Protein 4QVU (pdb70)

Organism: Bacillus cereus (strain ATCC 10987 / NRS 248) (NCBI:txid222523)

Solvent-accessible surface area: 11298 Å² total

Secondary structure (DSSP, 8-state):
-EEEEETTEEEEE-SS--STT--EEEEE--S-SS--TTTS-S---HHHHHHHHHHHHHHTSTT-S--EEEEEESTTTT---SS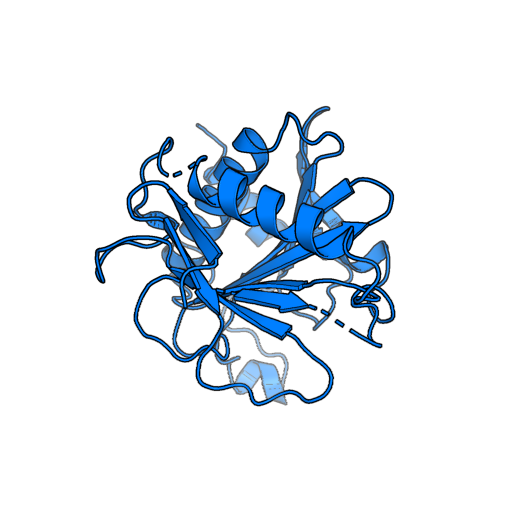---EE-----TTTT--GGGG-EEEEEE-SSEEEEEESS-SSSS--EEEEESSGGGHHHHHHHHHHHHHHHHHTGGG---EEEEEEEEETTEEEEEEEEE-PPPHHHHHH---SS---HHHHHHHHHTTS--

Radius of gyration: 17.21 Å; Cα contacts (8 Å, |Δi|>4): 386; chains: 1; bounding box: 37×43×49 Å

B-factor: mean 83.75, std 17.66, range [46.96, 166.27]

Nearest PDB structures (foldseek):
  4qvu-assembly1_A  TM=1.003E+00  e=8.634E-43  Bacillus cereus ATCC 10987
  1hxp-assembly1_A  TM=6.745E-01  e=6.334E-07  Escherichia coli
  5izj-assembly1_A  TM=4.394E-01  e=4.994E-01  Homo sapiens
  4eqm-assembly6_F  TM=4.358E-01  e=3.276E+00  Staphylococcus aureus subsp. aureus N315
  4g34-assembly1_A  TM=4.199E-01  e=5.242E+00  Homo sapiens

InterPro domains:
  IPR001937 Galactose-1-phosphate uridyl transferase, class I [PTHR11943] (61-158)
  IPR012361 Galactose-1-phosphate uridylyltransferase, short form, putative [PIRSF031505] (1-252)
  IPR036265 HIT-like superfamily [G3DSA:3.30.428.10] (56-131)
  IPR036265 HIT-like superfamily [SSF54197] (13-130)
  IPR046322 DUF4931, N-terminal domain [PF16285] (8-131)
  IPR049285 DUF4931, C-terminal domain [PF20956] (135-251)

Structure (mmCIF, N/CA/C/O backbone):
data_4QVU
#
_entry.id   4QVU
#
_cell.length_a   102.049
_cell.length_b   102.049
_cell.length_c   95.481
_cell.angle_alpha   90.000
_cell.angle_beta   90.000
_cell.angle_gamma   120.000
#
_symmetry.space_group_name_H-M   'P 64 2 2'
#
loop_
_entity.id
_entity.type
_entity.pdbx_description
1 polymer 'Uncharacterized protein'
2 non-polymer 'ZINC ION'
3 non-polymer 'TETRAETHYLENE GLYCOL'
4 non-polymer 'SODIUM ION'
5 water water
#
loop_
_atom_site.group_PDB
_atom_site.id
_atom_site.type_symbol
_atom_site.label_atom_id
_atom_site.label_alt_id
_atom_site.label_comp_id
_atom_site.label_asym_id
_atom_site.label_entity_id
_atom_site.label_seq_id
_atom_site.pdbx_PDB_ins_code
_atom_site.Cartn_x
_atom_site.Cartn_y
_atom_site.Cartn_z
_atom_site.occupancy
_atom_site.B_iso_or_equiv
_atom_site.auth_seq_id
_atom_site.auth_comp_id
_atom_site.auth_asym_id
_atom_site.auth_atom_id
_atom_site.pdbx_PDB_model_num
ATOM 1 N N . ASP A 1 38 ? 19.540 1.512 29.355 1.00 100.66 37 ASP A N 1
ATOM 2 C CA . ASP A 1 38 ? 20.080 1.974 30.632 1.00 101.22 37 ASP A CA 1
ATOM 3 C C . ASP A 1 38 ? 20.956 3.242 30.409 1.00 101.66 37 ASP A C 1
ATOM 4 O O . ASP A 1 38 ? 21.987 3.185 29.727 1.00 100.10 37 ASP A O 1
ATOM 9 N N . ILE A 1 39 ? 20.505 4.384 30.969 1.00 96.21 38 ILE A N 1
ATOM 10 C CA . ILE A 1 39 ? 21.109 5.714 30.848 1.00 93.58 38 ILE A CA 1
ATOM 11 C C . ILE A 1 39 ? 22.423 5.796 31.641 1.00 94.83 38 ILE A C 1
ATOM 12 O O . ILE A 1 39 ? 22.438 5.544 32.848 1.00 95.83 38 ILE A O 1
ATOM 17 N N . LEU A 1 40 ? 23.506 6.222 30.966 1.00 87.75 39 LEU A N 1
ATOM 18 C CA . LEU A 1 40 ? 24.832 6.376 31.569 1.00 85.54 39 LEU A CA 1
ATOM 19 C C . LEU A 1 40 ? 25.110 7.841 31.906 1.00 88.83 39 LEU A C 1
ATOM 20 O O . LEU A 1 40 ? 25.684 8.139 32.963 1.00 88.87 39 LEU A O 1
ATOM 25 N N . ALA A 1 41 ? 24.692 8.748 31.005 1.00 84.03 40 ALA A N 1
ATOM 26 C CA . ALA A 1 41 ? 24.804 10.201 31.131 1.00 84.13 40 ALA A CA 1
ATOM 27 C C . ALA A 1 41 ? 23.960 10.878 30.067 1.00 88.98 40 ALA A C 1
ATOM 28 O O . ALA A 1 41 ? 23.743 10.286 29.013 1.00 88.05 40 ALA A O 1
ATOM 30 N N . THR A 1 42 ? 23.453 12.094 30.344 1.00 86.58 41 THR A N 1
ATOM 31 C CA . THR A 1 42 ? 22.676 12.899 29.386 1.00 86.50 41 THR A CA 1
ATOM 32 C C . THR A 1 42 ? 23.014 14.376 29.535 1.00 91.70 41 THR A C 1
ATOM 33 O O . THR A 1 42 ? 23.387 14.813 30.627 1.00 93.38 41 THR A O 1
ATOM 37 N N . GLU A 1 43 ? 22.831 15.155 28.462 1.00 86.97 42 GLU A N 1
ATOM 38 C CA . GLU A 1 43 ? 22.992 16.605 28.498 1.00 87.84 42 GLU A CA 1
ATOM 39 C C . GLU A 1 43 ? 22.064 17.186 27.443 1.00 92.33 42 GLU A C 1
ATOM 40 O O . GLU A 1 43 ? 22.410 17.223 26.258 1.00 90.32 42 GLU A O 1
ATOM 46 N N . GLY A 1 44 ? 20.855 17.545 27.881 1.00 90.93 43 GLY A N 1
ATOM 47 C CA . GLY A 1 44 ? 19.802 18.039 27.006 1.00 92.17 43 GLY A CA 1
ATOM 48 C C . GLY A 1 44 ? 19.272 16.903 26.153 1.00 96.36 43 GLY A C 1
ATOM 49 O O . GLY A 1 44 ? 18.698 15.950 26.686 1.00 96.79 43 GLY A O 1
ATOM 50 N N . SER A 1 45 ? 19.523 16.964 24.833 1.00 91.66 44 SER A N 1
ATOM 51 C CA . SER A 1 45 ? 19.098 15.937 23.885 1.00 90.57 44 SER A CA 1
ATOM 52 C C . SER A 1 45 ? 20.221 14.888 23.667 1.00 91.74 44 SER A C 1
ATOM 53 O O . SER A 1 45 ? 19.957 13.839 23.060 1.00 90.07 44 SER A O 1
ATOM 56 N N . ILE A 1 46 ? 21.462 15.164 24.175 1.00 86.71 45 ILE A N 1
ATOM 57 C CA . ILE A 1 46 ? 22.604 14.229 24.108 1.00 83.69 45 ILE A CA 1
ATOM 58 C C . ILE A 1 46 ? 22.371 13.136 25.154 1.00 88.43 45 ILE A C 1
ATOM 59 O O . ILE A 1 46 ? 22.275 13.464 26.336 1.00 89.19 45 ILE A O 1
ATOM 64 N N . ILE A 1 47 ? 22.237 11.861 24.735 1.00 84.69 46 ILE A N 1
ATOM 65 C CA . ILE A 1 47 ? 21.961 10.732 25.639 1.00 85.03 46 ILE A CA 1
ATOM 66 C C . ILE A 1 47 ? 22.998 9.622 25.422 1.00 85.75 46 ILE A C 1
ATOM 67 O O . ILE A 1 47 ? 23.192 9.179 24.292 1.00 84.63 46 ILE A O 1
ATOM 72 N N . TRP A 1 48 ? 23.631 9.159 26.509 1.00 81.00 47 TRP A N 1
ATOM 73 C CA . TRP A 1 48 ? 24.610 8.079 26.491 1.00 78.87 47 TRP A CA 1
ATOM 74 C C . TRP A 1 48 ? 23.962 6.825 27.070 1.00 86.56 47 TRP A C 1
ATOM 75 O O . TRP A 1 48 ? 23.628 6.785 28.255 1.00 87.37 47 TRP A O 1
ATOM 86 N N . LEU A 1 49 ? 23.733 5.824 26.206 1.00 85.23 48 LEU A N 1
ATOM 87 C CA . LEU A 1 49 ? 23.065 4.569 26.551 1.00 87.27 48 LEU A CA 1
ATOM 88 C C . LEU A 1 49 ? 23.982 3.363 26.527 1.00 91.49 48 LEU A C 1
ATOM 89 O O . LEU A 1 49 ? 24.853 3.276 25.669 1.00 88.38 48 LEU A O 1
ATOM 94 N N . LYS A 1 50 ? 23.720 2.387 27.408 1.00 91.58 49 LYS A N 1
ATOM 95 C CA . LYS A 1 50 ? 24.407 1.102 27.377 1.00 92.18 49 LYS A CA 1
ATOM 96 C C . LYS A 1 50 ? 23.744 0.303 26.243 1.00 100.99 49 LYS A C 1
ATOM 97 O O . LYS A 1 50 ? 22.515 0.151 26.256 1.00 102.82 49 LYS A O 1
ATOM 99 N N . ASN A 1 51 ? 24.521 -0.099 25.210 1.00 98.65 50 ASN A N 1
ATOM 100 C CA . ASN A 1 51 ? 24.007 -0.802 24.024 1.00 99.73 50 ASN A CA 1
ATOM 101 C C . ASN A 1 51 ? 23.329 -2.106 24.439 1.00 108.87 50 ASN A C 1
ATOM 102 O O . ASN A 1 51 ? 23.959 -2.970 25.056 1.00 109.08 50 ASN A O 1
ATOM 107 N N . LYS A 1 52 ? 22.019 -2.203 24.131 1.00 109.25 51 LYS A N 1
ATOM 108 C CA . LYS A 1 52 ? 21.129 -3.319 24.460 1.00 112.34 51 LYS A CA 1
ATOM 109 C C . LYS A 1 52 ? 21.402 -4.560 23.592 1.00 118.19 51 LYS A C 1
ATOM 110 O O . LYS A 1 52 ? 20.991 -5.660 23.969 1.00 120.08 51 LYS A O 1
ATOM 112 N N . PHE A 1 53 ? 22.096 -4.394 22.449 1.00 113.93 52 PHE A N 1
ATOM 113 C CA . PHE A 1 53 ? 22.423 -5.507 21.556 1.00 114.60 52 PHE A CA 1
ATOM 114 C C . PHE A 1 53 ? 23.963 -5.711 21.486 1.00 116.35 52 PHE A C 1
ATOM 115 O O . PHE A 1 53 ? 24.571 -5.362 20.464 1.00 113.07 52 PHE A O 1
ATOM 117 N N . PRO A 1 54 ? 24.617 -6.263 22.553 1.00 114.38 53 PRO A N 1
ATOM 118 C CA . PRO A 1 54 ? 26.076 -6.465 22.487 1.00 113.02 53 PRO A CA 1
ATOM 119 C C . PRO A 1 54 ? 26.415 -7.658 21.589 1.00 117.54 53 PRO A C 1
ATOM 120 O O . PRO A 1 54 ? 25.751 -8.698 21.668 1.00 119.67 53 PRO A O 1
ATOM 124 N N . THR A 1 55 ? 27.422 -7.489 20.713 1.00 111.48 54 THR A N 1
ATOM 125 C CA . THR A 1 55 ? 27.817 -8.511 19.742 1.00 111.82 54 THR A CA 1
ATOM 126 C C . THR A 1 55 ? 29.336 -8.820 19.857 1.00 114.52 54 THR A C 1
ATOM 127 O O . THR A 1 55 ? 29.817 -9.770 19.228 1.00 114.94 54 THR A O 1
ATOM 131 N N . LEU A 1 56 ? 30.076 -8.051 20.680 1.00 108.81 55 LEU A N 1
ATOM 132 C CA . LEU A 1 56 ? 31.512 -8.264 20.869 1.00 106.88 55 LEU A CA 1
ATOM 133 C C . LEU A 1 56 ? 31.805 -8.704 22.315 1.00 111.21 55 LEU A C 1
ATOM 134 O O . LEU A 1 56 ? 31.473 -7.990 23.266 1.00 111.32 55 LEU A O 1
ATOM 139 N N . LYS A 1 57 ? 32.390 -9.908 22.470 1.00 107.60 56 LYS A N 1
ATOM 140 C CA . LYS A 1 57 ? 32.758 -10.493 23.763 1.00 108.18 56 LYS A CA 1
ATOM 141 C C . LYS A 1 57 ? 33.973 -9.778 24.341 1.00 107.18 56 LYS A C 1
ATOM 142 O O . LYS A 1 57 ? 34.867 -9.380 23.586 1.00 104.56 56 LYS A O 1
ATOM 144 N N . ASP A 1 58 ? 33.998 -9.619 25.684 1.00 102.00 57 ASP A N 1
ATOM 145 C CA . ASP A 1 58 ? 35.048 -8.945 26.466 1.00 99.81 57 ASP A CA 1
ATOM 146 C C . ASP A 1 58 ? 35.121 -7.431 26.094 1.00 97.60 57 ASP A C 1
ATOM 147 O O . ASP A 1 58 ? 36.206 -6.841 26.094 1.00 96.11 57 ASP A O 1
ATOM 149 N N . THR A 1 59 ? 33.947 -6.815 25.792 1.00 90.51 58 THR A N 1
ATOM 150 C CA . THR A 1 59 ? 33.789 -5.389 25.463 1.00 86.91 58 THR A CA 1
ATOM 151 C C . THR A 1 59 ? 32.509 -4.801 26.087 1.00 87.61 58 THR A C 1
ATOM 152 O O . THR A 1 59 ? 31.480 -5.476 26.144 1.00 88.15 58 THR A O 1
ATOM 156 N N . PHE A 1 60 ? 32.568 -3.531 26.496 1.00 81.18 59 PHE A N 1
ATOM 157 C CA . PHE A 1 60 ? 31.446 -2.779 27.059 1.00 80.81 59 PHE A CA 1
ATOM 158 C C . PHE A 1 60 ? 30.977 -1.822 25.980 1.00 82.18 59 PHE A C 1
ATOM 159 O O . PHE A 1 60 ? 31.651 -0.835 25.697 1.00 80.35 59 PHE A O 1
ATOM 167 N N . GLN A 1 61 ? 29.884 -2.175 25.297 1.00 78.85 60 GLN A N 1
ATOM 168 C CA . GLN A 1 61 ? 29.383 -1.402 24.159 1.00 77.05 60 GLN A CA 1
ATOM 169 C C . GLN A 1 61 ? 28.337 -0.395 24.595 1.00 81.25 60 GLN A C 1
ATOM 170 O O . GLN A 1 61 ? 27.431 -0.726 25.370 1.00 82.44 60 GLN A O 1
ATOM 176 N N . THR A 1 62 ? 28.490 0.854 24.122 1.00 76.04 61 THR A N 1
ATOM 177 C CA . THR A 1 62 ? 27.568 1.941 24.452 1.00 76.31 61 THR A CA 1
ATOM 178 C C . THR A 1 62 ? 27.215 2.735 23.191 1.00 80.02 61 THR A C 1
ATOM 179 O O . THR A 1 62 ? 27.971 2.720 22.219 1.00 78.87 61 THR A O 1
ATOM 183 N N . VAL A 1 63 ? 26.068 3.423 23.218 1.00 77.83 62 VAL A N 1
ATOM 184 C CA . VAL A 1 63 ? 25.561 4.242 22.114 1.00 77.59 62 VAL A CA 1
ATOM 185 C C . VAL A 1 63 ? 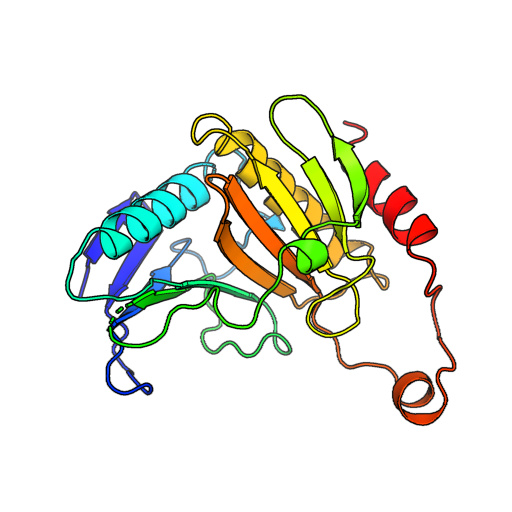25.354 5.684 22.627 1.00 83.17 62 VAL A C 1
ATOM 186 O O . VAL A 1 63 ? 24.831 5.880 23.729 1.00 83.70 62 VAL A O 1
ATOM 190 N N . LEU A 1 64 ? 25.747 6.680 21.815 1.00 79.51 63 LEU A N 1
ATOM 191 C CA . LEU A 1 64 ? 25.606 8.086 22.170 1.00 80.29 63 LEU A CA 1
ATOM 192 C C . LEU A 1 64 ? 24.663 8.791 21.178 1.00 83.86 63 LEU A C 1
ATOM 193 O O . LEU A 1 64 ? 25.068 9.116 20.063 1.00 82.47 63 LEU A O 1
ATOM 198 N N . ILE A 1 65 ? 23.408 9.029 21.594 1.00 81.54 64 ILE A N 1
ATOM 199 C CA . ILE A 1 65 ? 22.391 9.721 20.789 1.00 82.40 64 ILE A CA 1
ATOM 200 C C . ILE A 1 65 ? 22.712 11.221 20.855 1.00 86.03 64 ILE A C 1
ATOM 201 O O . ILE A 1 65 ? 22.831 11.774 21.942 1.00 86.32 64 ILE A O 1
ATOM 206 N N . GLU A 1 66 ? 22.891 11.849 19.686 1.00 82.15 65 GLU A N 1
ATOM 207 C CA . GLU A 1 66 ? 23.320 13.239 19.508 1.00 82.18 65 GLU A CA 1
ATOM 208 C C . GLU A 1 66 ? 22.190 14.275 19.577 1.00 88.88 65 GLU A C 1
ATOM 209 O O . GLU A 1 66 ? 22.483 15.452 19.787 1.00 87.23 65 GLU A O 1
ATOM 215 N N . THR A 1 67 ? 20.931 13.875 19.306 1.00 89.85 66 THR A N 1
ATOM 216 C CA . THR A 1 67 ? 19.777 14.795 19.291 1.00 93.77 66 THR A CA 1
ATOM 217 C C . THR A 1 67 ? 18.470 14.002 19.473 1.00 102.55 66 THR A C 1
ATOM 218 O O . THR A 1 67 ? 18.458 12.793 19.264 1.00 101.95 66 THR A O 1
ATOM 222 N N . ASP A 1 68 ? 17.376 14.692 19.863 1.00 103.60 67 ASP A N 1
ATOM 223 C CA . ASP A 1 68 ? 16.047 14.098 20.061 1.00 106.39 67 ASP A CA 1
ATOM 224 C C . ASP A 1 68 ? 15.219 14.168 18.751 1.00 114.27 67 ASP A C 1
ATOM 225 O O . ASP A 1 68 ? 14.020 13.878 18.749 1.00 116.47 67 ASP A O 1
ATOM 227 N N . ASN A 1 69 ? 15.883 14.525 17.641 1.00 111.26 68 ASN A N 1
ATOM 228 C CA . ASN A 1 69 ? 15.309 14.699 16.308 1.00 113.27 68 ASN A CA 1
ATOM 229 C C . ASN A 1 69 ? 15.987 13.748 15.301 1.00 116.42 68 ASN A C 1
ATOM 230 O O . ASN A 1 69 ? 17.199 13.539 15.379 1.00 113.24 68 ASN A O 1
ATOM 235 N N . CYS A 1 70 ? 15.203 13.164 14.371 1.00 115.59 69 CYS A N 1
ATOM 236 C CA . CYS A 1 70 ? 15.700 12.208 13.368 1.00 114.49 69 CYS A CA 1
ATOM 237 C C . CYS A 1 70 ? 16.087 12.921 12.044 1.00 117.34 69 CYS A C 1
ATOM 238 O O . CYS A 1 70 ? 16.507 12.248 11.097 1.00 115.83 69 CYS A O 1
ATOM 241 N N . GLU A 1 71 ? 15.987 14.268 11.996 1.00 114.23 70 GLU A N 1
ATOM 242 C CA . GLU A 1 71 ? 16.318 15.067 10.811 1.00 113.86 70 GLU A CA 1
ATOM 243 C C . GLU A 1 71 ? 17.754 15.648 10.899 1.00 113.59 70 GLU A C 1
ATOM 244 O O . GLU A 1 71 ? 18.472 15.634 9.896 1.00 112.33 70 GLU A O 1
ATOM 250 N N . ASP A 1 72 ? 18.161 16.152 12.088 1.00 107.58 71 ASP A N 1
ATOM 251 C CA . ASP A 1 72 ? 19.466 16.781 12.330 1.00 104.00 71 ASP A CA 1
ATOM 252 C C . ASP A 1 72 ? 20.633 15.787 12.396 1.00 100.91 71 ASP A C 1
ATOM 253 O O . ASP A 1 72 ? 20.461 14.624 12.777 1.00 99.49 71 ASP A O 1
ATOM 258 N N . H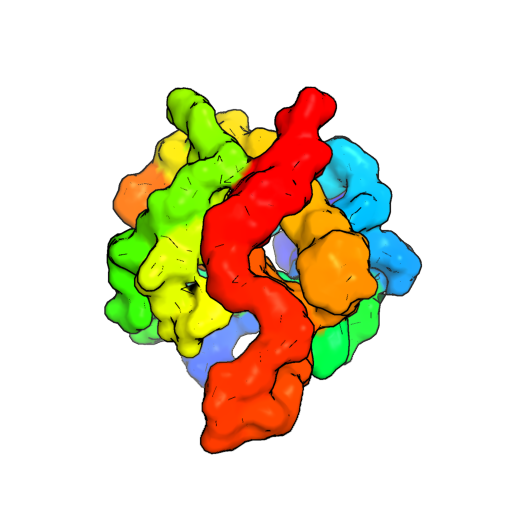IS A 1 73 ? 21.831 16.293 12.021 1.00 93.02 72 HIS A N 1
ATOM 259 C CA . HIS A 1 73 ? 23.136 15.625 12.019 1.00 88.68 72 HIS A CA 1
ATOM 260 C C . HIS A 1 73 ? 24.259 16.713 12.114 1.00 89.37 72 HIS A C 1
ATOM 261 O O . HIS A 1 73 ? 23.923 17.900 12.217 1.00 91.10 72 HIS A O 1
ATOM 268 N N . ILE A 1 74 ? 25.568 16.312 12.130 1.00 80.51 73 ILE A N 1
ATOM 269 C CA . ILE A 1 74 ? 26.738 17.200 12.307 1.00 78.48 73 ILE A CA 1
ATOM 270 C C . ILE A 1 74 ? 26.677 18.438 11.367 1.00 84.88 73 ILE A C 1
ATOM 271 O O . ILE A 1 74 ? 26.868 19.552 11.859 1.00 86.21 73 ILE A O 1
ATOM 276 N N . ALA A 1 75 ? 26.398 18.258 10.060 1.00 81.93 74 ALA A N 1
ATOM 277 C CA . ALA A 1 75 ? 26.338 19.352 9.078 1.00 83.37 74 ALA A CA 1
ATOM 278 C C . ALA A 1 75 ? 25.243 20.413 9.394 1.00 90.77 74 ALA A C 1
ATOM 279 O O . ALA A 1 75 ? 25.425 21.582 9.043 1.00 91.95 74 ALA A O 1
ATOM 281 N N . THR A 1 76 ? 24.138 20.012 10.065 1.00 88.44 75 THR A N 1
ATOM 282 C CA . THR A 1 76 ? 22.988 20.867 10.396 1.00 90.76 75 THR A CA 1
ATOM 283 C C . THR A 1 76 ? 23.145 21.568 11.775 1.00 94.86 75 THR A C 1
ATOM 284 O O . THR A 1 76 ? 22.768 22.741 11.866 1.00 97.83 75 THR A O 1
ATOM 288 N N . TYR A 1 77 ? 23.673 20.872 12.824 1.00 87.98 76 TYR A N 1
ATOM 289 C CA . TYR A 1 77 ? 23.802 21.370 14.215 1.00 87.67 76 TYR A CA 1
ATOM 290 C C . TYR A 1 77 ? 24.342 22.802 14.349 1.00 93.68 76 TYR A C 1
ATOM 291 O O . TYR A 1 77 ? 25.232 23.205 13.594 1.00 92.99 76 TYR A O 1
ATOM 300 N N . THR A 1 78 ? 23.840 23.541 15.368 1.00 92.20 77 THR A N 1
ATOM 301 C CA . THR A 1 78 ? 24.321 24.892 15.688 1.00 94.22 77 THR A CA 1
ATOM 302 C C . THR A 1 78 ? 25.745 24.789 16.258 1.00 98.27 77 THR A C 1
ATOM 303 O O . THR A 1 78 ? 26.159 23.699 16.673 1.00 96.12 77 THR A O 1
ATOM 307 N N . GLU A 1 79 ? 26.496 25.907 16.264 1.00 96.76 78 GLU A N 1
ATOM 308 C CA . GLU A 1 79 ? 27.868 25.945 16.785 1.00 95.70 78 GLU A CA 1
ATOM 309 C C . GLU A 1 79 ? 27.913 25.488 18.258 1.00 98.91 78 GLU A C 1
ATOM 310 O O . GLU A 1 79 ? 28.843 24.781 18.640 1.00 96.74 78 GLU A O 1
ATOM 312 N N . GLU A 1 80 ? 26.885 25.848 19.056 1.00 97.01 79 GLU A N 1
ATOM 313 C CA . GLU A 1 80 ? 26.770 25.485 20.471 1.00 96.13 79 GLU A CA 1
ATOM 314 C C . GLU A 1 80 ? 26.510 23.982 20.644 1.00 95.78 79 GLU A C 1
ATOM 315 O O . GLU A 1 80 ? 27.192 23.351 21.453 1.00 93.44 79 GLU A O 1
ATOM 317 N N . HIS A 1 81 ? 25.545 23.411 19.883 1.00 91.59 80 HIS A N 1
ATOM 318 C CA . HIS A 1 81 ? 25.193 21.987 19.964 1.00 89.48 80 HIS A CA 1
ATOM 319 C C . HIS A 1 81 ? 26.362 21.115 19.491 1.00 90.09 80 HIS A C 1
ATOM 320 O O . HIS A 1 81 ? 26.658 20.106 20.136 1.00 89.41 80 HIS A O 1
ATOM 335 N N . ARG A 1 83 ? 29.541 22.018 19.653 1.00 83.72 82 ARG A N 1
ATOM 336 C CA . ARG A 1 83 ? 30.526 22.205 20.728 1.00 84.31 82 ARG A CA 1
ATOM 337 C C . ARG A 1 83 ? 30.195 21.315 21.935 1.00 88.89 82 ARG A C 1
ATOM 338 O O . ARG A 1 83 ? 31.092 20.650 22.462 1.00 87.91 82 ARG A O 1
ATOM 340 N N . SER A 1 84 ? 28.908 21.309 22.368 1.00 86.19 83 SER A N 1
ATOM 341 C CA . SER A 1 84 ? 28.415 20.511 23.498 1.00 85.46 83 SER A CA 1
ATOM 342 C C . SER A 1 84 ? 28.495 19.008 23.197 1.00 86.64 83 SER A C 1
ATOM 343 O O . SER A 1 84 ? 28.858 18.242 24.085 1.00 86.11 83 SER A O 1
ATOM 346 N N . LEU A 1 85 ? 28.185 18.593 21.947 1.00 81.36 84 LEU A N 1
ATOM 347 C CA . LEU A 1 85 ? 28.226 17.186 21.558 1.00 79.41 84 LEU A CA 1
ATOM 348 C C . LEU A 1 85 ? 29.670 16.646 21.597 1.00 82.27 84 LEU A C 1
ATOM 349 O O . LEU A 1 85 ? 29.880 15.565 22.151 1.00 81.64 84 LEU A O 1
ATOM 354 N N . ILE A 1 86 ? 30.651 17.394 21.045 1.00 77.63 85 ILE A N 1
ATOM 355 C CA . ILE A 1 86 ? 32.044 16.953 21.027 1.00 75.98 85 ILE A CA 1
ATOM 356 C C . ILE A 1 86 ? 32.598 16.996 22.468 1.00 80.03 85 ILE A C 1
ATOM 357 O O . ILE A 1 86 ? 33.269 16.047 22.863 1.00 79.07 85 ILE A O 1
ATOM 362 N N . ARG A 1 87 ? 32.246 18.016 23.272 1.00 77.76 86 ARG A N 1
ATOM 363 C CA . ARG A 1 87 ? 32.695 18.092 24.665 1.00 77.76 86 ARG A CA 1
ATOM 364 C C . ARG A 1 87 ? 32.164 16.903 25.486 1.00 80.15 86 ARG A C 1
ATOM 365 O O . ARG A 1 87 ? 32.952 16.272 26.184 1.00 79.68 86 ARG A O 1
ATOM 373 N N . PHE A 1 88 ? 30.875 16.559 25.357 1.00 76.86 87 PHE A N 1
ATOM 374 C CA . PHE A 1 88 ? 30.261 15.424 26.054 1.00 77.39 87 PHE A CA 1
ATOM 375 C C . PHE A 1 88 ? 30.940 14.095 25.650 1.00 80.98 87 PHE A C 1
ATOM 376 O O . PHE A 1 88 ? 31.362 13.341 26.527 1.00 81.13 87 PHE A O 1
ATOM 384 N N . SER A 1 89 ? 31.067 13.841 24.326 1.00 76.86 88 SER A N 1
ATOM 385 C CA . SER A 1 89 ? 31.646 12.630 23.729 1.00 75.82 88 SER A CA 1
ATOM 386 C C . SER A 1 89 ? 33.084 12.383 24.179 1.00 79.23 88 SER A C 1
ATOM 387 O O . SER A 1 89 ? 33.358 11.295 24.676 1.00 79.54 88 SER A O 1
ATOM 390 N N . ILE A 1 90 ? 33.991 13.375 23.992 1.00 74.51 89 ILE A N 1
ATOM 391 C CA . ILE A 1 90 ? 35.406 13.312 24.369 1.00 73.76 89 ILE A CA 1
ATOM 392 C C . ILE A 1 90 ? 35.541 13.075 25.887 1.00 79.98 89 ILE A C 1
ATOM 393 O O . ILE A 1 90 ? 36.326 12.212 26.279 1.00 80.64 89 ILE A O 1
ATOM 398 N N . LYS A 1 91 ? 34.784 13.835 26.730 1.00 77.42 90 LYS A N 1
ATOM 399 C CA . LYS A 1 91 ? 34.812 13.735 28.201 1.00 78.04 90 LYS A CA 1
ATOM 400 C C . LYS A 1 91 ? 34.495 12.308 28.669 1.00 79.73 90 LYS A C 1
ATOM 401 O O . LYS A 1 91 ? 35.247 11.761 29.469 1.00 79.97 90 LYS A O 1
ATOM 407 N N . HIS A 1 92 ? 33.412 11.705 28.157 1.00 74.69 91 HIS A N 1
ATOM 408 C CA . HIS A 1 92 ? 33.003 10.370 28.582 1.00 74.69 91 HIS A CA 1
ATOM 409 C C . HIS A 1 92 ? 33.920 9.291 28.009 1.00 78.06 91 HIS A C 1
ATOM 410 O O . HIS A 1 92 ? 34.123 8.279 28.677 1.00 78.88 91 HIS A O 1
ATOM 417 N N . TRP A 1 93 ? 34.517 9.524 26.827 1.00 73.04 92 TRP A N 1
ATOM 418 C CA . TRP A 1 93 ? 35.472 8.614 26.202 1.00 71.85 92 TRP A CA 1
ATOM 419 C C . TRP A 1 93 ? 36.759 8.537 27.035 1.00 75.98 92 TRP A C 1
ATOM 420 O O . TRP A 1 93 ? 37.225 7.439 27.354 1.00 76.33 92 TRP A O 1
ATOM 431 N N . LEU A 1 94 ? 37.313 9.698 27.392 1.00 71.89 93 LEU A N 1
ATOM 432 C CA . LEU A 1 94 ? 38.575 9.779 28.101 1.00 72.71 93 LEU A CA 1
ATOM 433 C C . LEU A 1 94 ? 38.427 9.330 29.553 1.00 79.75 93 LEU A C 1
ATOM 434 O O . LEU A 1 94 ? 39.341 8.674 30.050 1.00 80.27 93 LEU A O 1
ATOM 439 N N . ASN A 1 95 ? 37.282 9.613 30.208 1.00 78.27 94 ASN A N 1
ATOM 440 C CA . ASN A 1 95 ? 37.055 9.201 31.596 1.00 80.47 94 ASN A CA 1
ATOM 441 C C . ASN A 1 95 ? 36.836 7.697 31.717 1.00 85.06 94 ASN A C 1
ATOM 442 O O . ASN A 1 95 ? 37.245 7.130 32.730 1.00 85.80 94 ASN A O 1
ATOM 447 N N . LEU A 1 96 ? 36.203 7.049 30.705 1.00 81.72 95 LEU A N 1
ATOM 448 C CA . LEU A 1 96 ? 35.954 5.599 30.731 1.00 82.38 95 LEU A CA 1
ATOM 449 C C . LEU A 1 96 ? 37.278 4.820 30.583 1.00 90.03 95 LEU A C 1
ATOM 450 O O . LEU A 1 96 ? 37.401 3.733 31.147 1.00 91.64 95 LEU A O 1
ATOM 455 N N . GLN A 1 97 ? 38.273 5.391 29.861 1.00 87.09 96 GLN A N 1
ATOM 456 C CA . GLN A 1 97 ? 39.588 4.779 29.647 1.00 87.60 96 GLN A CA 1
ATOM 457 C C . GLN A 1 97 ? 40.388 4.728 30.966 1.00 96.53 96 GLN A C 1
ATOM 458 O O . GLN A 1 97 ? 41.223 3.836 31.138 1.00 98.10 96 GLN A O 1
ATOM 464 N N . LYS A 1 98 ? 40.078 5.648 31.912 1.00 94.53 97 LYS A N 1
ATOM 465 C CA . LYS A 1 98 ? 40.697 5.752 33.238 1.00 96.94 97 LYS A CA 1
ATOM 466 C C . LYS A 1 98 ? 40.271 4.568 34.126 1.00 103.61 97 LYS A C 1
ATOM 467 O O . LYS A 1 98 ? 40.954 4.256 35.106 1.00 105.94 97 LYS A O 1
ATOM 473 N N . ASN A 1 99 ? 39.147 3.911 33.772 1.00 98.87 98 ASN A N 1
ATOM 474 C CA . ASN A 1 99 ? 38.646 2.713 34.435 1.00 99.72 98 ASN A CA 1
ATOM 475 C C . ASN A 1 99 ? 39.616 1.571 34.097 1.00 104.32 98 ASN A C 1
ATOM 476 O O . ASN A 1 99 ? 39.785 1.229 32.923 1.00 102.67 98 ASN A O 1
ATOM 481 N N . GLU A 1 100 ? 40.278 1.022 35.131 1.00 103.11 99 GLU A N 1
ATOM 482 C CA . GLU A 1 100 ? 41.283 -0.044 35.057 1.00 103.74 99 GLU A CA 1
ATOM 483 C C . GLU A 1 100 ? 40.754 -1.351 34.410 1.00 106.75 99 GLU A C 1
ATOM 484 O O . GLU A 1 100 ? 41.574 -2.197 34.041 1.00 107.32 99 GLU A O 1
ATOM 486 N N . GLU A 1 101 ? 39.415 -1.508 34.239 1.00 101.55 100 GLU A N 1
ATOM 487 C CA . GLU A 1 101 ? 38.829 -2.712 33.629 1.00 100.64 100 GLU A CA 1
ATOM 488 C C . GLU A 1 101 ? 39.049 -2.754 32.095 1.00 100.37 100 GLU A C 1
ATOM 489 O O . GLU A 1 101 ? 38.770 -3.793 31.485 1.00 100.14 100 GLU A O 1
ATOM 491 N N . PHE A 1 102 ? 39.556 -1.649 31.479 1.00 92.99 101 PHE A N 1
ATOM 492 C CA . PHE A 1 102 ? 39.792 -1.589 30.033 1.00 89.36 101 PHE A CA 1
ATOM 493 C C . PHE A 1 102 ? 41.233 -1.246 29.674 1.00 91.95 101 PHE A C 1
ATOM 494 O O . PHE A 1 102 ? 41.841 -0.356 30.282 1.00 91.73 101 PHE A O 1
ATOM 502 N N . THR A 1 103 ? 41.747 -1.935 28.630 1.00 86.83 102 THR A N 1
ATOM 503 C CA . THR A 1 103 ? 43.061 -1.715 28.028 1.00 85.47 102 THR A CA 1
ATOM 504 C C . THR A 1 103 ? 42.987 -0.409 27.229 1.00 85.82 102 THR A C 1
ATOM 505 O O . THR A 1 103 ? 43.903 0.412 27.295 1.00 85.77 102 THR A O 1
ATOM 509 N N . SER A 1 104 ? 41.873 -0.216 26.494 1.00 79.19 103 SER A N 1
ATOM 510 C CA . SER A 1 104 ? 41.595 0.982 25.700 1.00 76.09 103 SER A CA 1
ATOM 511 C C . SER A 1 104 ? 40.086 1.142 25.475 1.00 76.76 103 SER A C 1
ATOM 512 O O . SER A 1 104 ? 39.323 0.186 25.635 1.00 77.11 103 SER A O 1
ATOM 515 N N . VAL A 1 105 ? 39.670 2.362 25.114 1.00 70.07 104 VAL A N 1
ATOM 516 C CA . VAL A 1 105 ? 38.282 2.727 24.842 1.00 68.19 104 VAL A CA 1
ATOM 517 C C . VAL A 1 105 ? 38.241 3.472 23.495 1.00 69.99 104 VAL A C 1
ATOM 518 O O . VAL A 1 105 ? 38.988 4.428 23.286 1.00 68.41 104 VAL A O 1
ATOM 522 N N . ILE A 1 106 ? 37.371 3.012 22.588 1.00 66.02 105 ILE A N 1
ATOM 523 C CA . ILE A 1 106 ? 37.172 3.586 21.262 1.00 63.57 105 ILE A CA 1
ATOM 524 C C . ILE A 1 106 ? 35.968 4.520 21.266 1.00 65.98 105 ILE A C 1
ATOM 525 O O . ILE A 1 106 ? 34.926 4.183 21.829 1.00 66.69 105 ILE A O 1
ATOM 530 N N . LEU A 1 107 ? 36.124 5.673 20.601 1.00 60.43 106 LEU A N 1
ATOM 531 C CA . LEU A 1 107 ? 35.113 6.687 20.313 1.00 59.53 106 LEU A CA 1
ATOM 532 C C . LEU A 1 107 ? 35.089 6.878 18.792 1.00 63.98 106 LEU A C 1
ATOM 533 O O . LEU A 1 107 ? 36.118 7.230 18.188 1.00 62.59 106 LEU A O 1
ATOM 538 N N . TYR A 1 108 ? 33.934 6.590 18.168 1.00 60.92 107 TYR A N 1
ATOM 539 C CA . TYR A 1 108 ? 33.797 6.696 16.720 1.00 60.19 107 TYR A CA 1
ATOM 540 C C . TYR A 1 108 ? 32.326 6.897 16.324 1.00 66.12 107 TYR A C 1
ATOM 541 O O . TYR A 1 108 ? 31.416 6.691 17.134 1.00 66.63 107 TYR A O 1
ATOM 550 N N . LYS A 1 109 ? 32.115 7.313 15.066 1.00 63.11 108 LYS A N 1
ATOM 551 C CA . LYS A 1 109 ? 30.807 7.566 14.468 1.00 63.44 108 LYS A CA 1
ATOM 552 C C . LYS A 1 109 ? 30.711 6.915 13.093 1.00 70.09 108 LYS A C 1
ATOM 553 O O . LYS A 1 109 ? 31.710 6.819 12.377 1.00 68.95 108 LYS A O 1
ATOM 559 N N . ASN A 1 110 ? 29.496 6.491 12.731 1.00 69.56 109 ASN A N 1
ATOM 560 C CA . ASN A 1 110 ? 29.124 5.963 11.418 1.00 69.75 109 ASN A CA 1
ATOM 561 C C . ASN A 1 110 ? 27.970 6.802 10.896 1.00 76.22 109 ASN A C 1
ATOM 562 O O . ASN A 1 110 ? 27.027 7.051 11.650 1.00 77.22 109 ASN A O 1
ATOM 567 N N . HIS A 1 111 ? 28.055 7.286 9.648 1.00 73.34 110 HIS A N 1
ATOM 568 C CA . HIS A 1 111 ? 26.987 8.068 9.027 1.00 74.93 110 HIS A CA 1
ATOM 569 C C . HIS A 1 111 ? 26.804 7.636 7.590 1.00 80.90 110 HIS A C 1
ATOM 570 O O . HIS A 1 111 ? 27.777 7.574 6.841 1.00 79.67 110 HIS A O 1
ATOM 577 N N . GLY A 1 112 ? 25.563 7.358 7.218 1.00 80.84 111 GLY A N 1
ATOM 578 C CA . GLY A 1 112 ? 25.209 6.960 5.863 1.00 82.43 111 GLY A CA 1
ATOM 579 C C . GLY A 1 112 ? 25.145 5.459 5.647 1.00 88.98 111 GLY A C 1
ATOM 580 O O . GLY A 1 112 ? 25.605 4.685 6.498 1.00 88.55 111 GLY A O 1
ATOM 581 N N . PRO A 1 113 ? 24.602 5.013 4.487 1.00 86.84 112 PRO A N 1
ATOM 582 C CA . PRO A 1 113 ? 24.432 3.568 4.272 1.00 87.45 112 PRO A CA 1
ATOM 583 C C . PRO A 1 113 ? 25.725 2.821 3.916 1.00 91.45 112 PRO A C 1
ATOM 584 O O . PRO A 1 113 ? 25.669 1.589 3.790 1.00 92.38 112 PRO A O 1
ATOM 588 N N . PHE A 1 114 ? 26.870 3.526 3.747 1.00 86.09 113 PHE A N 1
ATOM 589 C CA . PHE A 1 114 ? 28.120 2.852 3.362 1.00 84.19 113 PHE A CA 1
ATOM 590 C C . PHE A 1 114 ? 29.223 3.020 4.421 1.00 86.22 113 PHE A C 1
ATOM 591 O O . PHE A 1 114 ? 30.398 2.794 4.112 1.00 84.02 113 PHE A O 1
ATOM 599 N N . SER A 1 115 ? 28.834 3.324 5.680 1.00 83.20 114 SER A N 1
ATOM 600 C CA . SER A 1 115 ? 29.753 3.507 6.811 1.00 81.91 114 SER A CA 1
ATOM 601 C C . SER A 1 115 ? 29.894 2.231 7.653 1.00 88.93 114 SER A C 1
ATOM 602 O O . SER A 1 115 ? 30.942 2.022 8.265 1.00 87.53 114 SER A O 1
ATOM 605 N N . GLY A 1 116 ? 28.847 1.408 7.674 1.00 89.38 115 GLY A N 1
ATOM 606 C CA . GLY A 1 116 ? 28.792 0.178 8.455 1.00 91.24 115 GLY A CA 1
ATOM 607 C C . GLY A 1 116 ? 27.979 0.300 9.735 1.00 100.34 115 GLY A C 1
ATOM 608 O O . GLY A 1 116 ? 28.099 -0.543 10.627 1.00 99.96 115 GLY A O 1
ATOM 609 N N . GLY A 1 117 ? 27.141 1.338 9.812 1.00 101.27 116 GLY A N 1
ATOM 610 C CA . GLY A 1 117 ? 26.282 1.622 10.959 1.00 103.87 116 GLY A CA 1
ATOM 611 C C . GLY A 1 117 ? 25.039 0.762 11.044 1.00 114.32 116 GLY A C 1
ATOM 612 O O . GLY A 1 117 ? 24.963 -0.288 10.398 1.00 114.79 116 GLY A O 1
ATOM 613 N N . SER A 1 118 ? 24.051 1.197 11.855 1.00 115.58 117 SER A N 1
ATOM 614 C CA . SER A 1 118 ? 22.805 0.447 12.040 1.00 119.33 117 SER A CA 1
ATOM 615 C C . SER A 1 118 ? 21.578 1.373 12.168 1.00 126.36 117 SER A C 1
ATOM 616 O O . SER A 1 118 ? 20.705 1.326 11.294 1.00 128.10 117 SER A O 1
ATOM 619 N N . LEU A 1 119 ? 21.502 2.185 13.251 1.00 122.69 118 LEU A N 1
ATOM 620 C CA . LEU A 1 119 ? 20.365 3.070 13.527 1.00 124.29 118 LEU A CA 1
ATOM 621 C C . LEU A 1 119 ? 20.339 4.284 12.587 1.00 127.47 118 LEU A C 1
ATOM 622 O O . LEU A 1 119 ? 21.388 4.861 12.281 1.00 124.99 118 LEU A O 1
ATOM 624 N N . HIS A 1 120 ? 19.117 4.664 12.144 1.00 125.67 119 HIS A N 1
ATOM 625 C CA . HIS A 1 120 ? 18.854 5.803 11.255 1.00 125.55 119 HIS A CA 1
ATOM 626 C C . HIS A 1 120 ? 19.045 7.131 12.000 1.00 127.01 119 HIS A C 1
ATOM 627 O O . HIS A 1 120 ? 19.385 8.138 11.375 1.00 127.06 119 HIS A O 1
ATOM 629 N N . HIS A 1 121 ? 18.832 7.121 13.337 1.00 120.65 120 HIS A N 1
ATOM 630 C CA . HIS A 1 121 ? 19.011 8.267 14.235 1.00 118.42 120 HIS A CA 1
ATOM 631 C C . HIS A 1 121 ? 20.489 8.686 14.259 1.00 114.34 120 HIS A C 1
ATOM 632 O O . HIS A 1 121 ? 21.355 7.833 14.044 1.00 112.01 120 HIS A O 1
ATOM 639 N N . ALA A 1 122 ? 20.779 9.987 14.496 1.00 106.49 121 ALA A N 1
ATOM 640 C CA . ALA A 1 122 ? 22.152 10.512 14.552 1.00 101.67 121 ALA A CA 1
ATOM 641 C C . ALA A 1 122 ? 22.817 10.081 15.853 1.00 99.87 121 ALA A C 1
ATOM 642 O O . ALA A 1 122 ? 22.423 10.538 16.930 1.00 100.80 121 ALA A O 1
ATOM 644 N N . HIS A 1 123 ? 23.780 9.153 15.766 1.00 91.06 122 HIS A N 1
ATOM 645 C CA . HIS A 1 123 ? 24.432 8.623 16.959 1.00 88.76 122 HIS A CA 1
ATOM 646 C C . HIS A 1 123 ? 25.931 8.336 16.755 1.00 84.47 122 HIS A C 1
ATOM 647 O O . HIS A 1 123 ? 26.409 8.222 15.621 1.00 82.79 122 HIS A O 1
ATOM 662 N N . GLN A 1 125 ? 29.393 6.040 18.970 1.00 69.47 124 GLN A N 1
ATOM 663 C CA . GLN A 1 125 ? 29.609 4.858 19.788 1.00 69.34 124 GLN A CA 1
ATOM 664 C C . GLN A 1 125 ? 30.885 4.947 20.595 1.00 72.07 124 GLN A C 1
ATOM 665 O O . GLN A 1 125 ? 31.916 5.409 20.102 1.00 70.70 124 GLN A O 1
ATOM 671 N N . ILE A 1 126 ? 30.799 4.473 21.844 1.00 68.99 125 ILE A N 1
ATOM 672 C CA . ILE A 1 126 ? 31.898 4.340 22.793 1.00 67.92 125 ILE A CA 1
ATOM 673 C C . ILE A 1 126 ? 31.952 2.849 23.169 1.00 73.14 125 ILE A C 1
ATOM 674 O O . ILE A 1 126 ? 30.967 2.307 23.691 1.00 74.43 125 ILE A O 1
ATOM 679 N N . ILE A 1 127 ? 33.075 2.183 22.835 1.00 67.49 126 ILE A N 1
ATOM 680 C CA . ILE A 1 127 ? 33.289 0.769 23.110 1.00 67.57 126 ILE A CA 1
ATOM 681 C C . ILE A 1 127 ? 34.529 0.616 23.986 1.00 74.14 126 ILE A C 1
ATOM 682 O O . ILE A 1 127 ? 35.640 0.951 23.564 1.00 73.79 126 ILE A O 1
ATOM 687 N N . GLY A 1 128 ? 34.314 0.128 25.201 1.00 72.89 127 GLY A N 1
ATOM 688 C CA . GLY A 1 128 ? 35.370 -0.176 26.156 1.00 73.51 127 GLY A CA 1
ATOM 689 C C . GLY A 1 128 ? 35.841 -1.586 25.872 1.00 78.53 127 GLY A C 1
ATOM 690 O O . GLY A 1 128 ? 35.019 -2.499 25.759 1.00 78.10 127 GLY A O 1
ATOM 699 N N . LYS A 1 130 ? 38.371 -4.706 27.025 1.00 84.95 129 LYS A N 1
ATOM 700 C CA . LYS A 1 130 ? 39.120 -5.295 28.134 1.00 87.81 129 LYS A CA 1
ATOM 701 C C . LYS A 1 130 ? 40.536 -5.731 27.735 1.00 92.95 129 LYS A C 1
ATOM 702 O O . LYS A 1 130 ? 41.444 -5.558 28.546 1.00 94.57 129 LYS A O 1
ATOM 704 N N . TYR A 1 131 ? 40.734 -6.301 26.533 1.00 88.35 130 TYR A N 1
ATOM 705 C CA . TYR A 1 131 ? 42.060 -6.812 26.171 1.00 88.99 130 TYR A CA 1
ATOM 706 C C . TYR A 1 131 ? 42.635 -6.211 24.877 1.00 88.87 130 TYR A C 1
ATOM 707 O O . TYR A 1 131 ? 43.748 -6.584 24.501 1.00 88.98 130 TYR A O 1
ATOM 716 N N . VAL A 1 132 ? 41.915 -5.298 24.204 1.00 81.68 131 VAL A N 1
ATOM 717 C CA . VAL A 1 132 ? 42.415 -4.741 22.947 1.00 78.60 131 VAL A CA 1
ATOM 718 C C . VAL A 1 132 ? 42.819 -3.273 23.138 1.00 79.04 131 VAL A C 1
ATOM 719 O O . VAL A 1 132 ? 42.086 -2.496 23.753 1.00 78.98 131 VAL A O 1
ATOM 723 N N . ASN A 1 133 ? 44.002 -2.920 22.603 1.00 72.49 132 ASN A N 1
ATOM 724 C CA . ASN A 1 133 ? 44.536 -1.560 22.540 1.00 69.96 132 ASN A CA 1
ATOM 725 C C . ASN A 1 133 ? 44.341 -1.082 21.098 1.00 70.25 132 ASN A C 1
ATOM 726 O O . ASN A 1 133 ? 44.992 -1.609 20.192 1.00 68.73 132 ASN A O 1
ATOM 731 N N . TYR A 1 134 ? 43.426 -0.122 20.871 1.00 65.39 133 TYR A N 1
ATOM 732 C CA . TYR A 1 134 ? 43.069 0.333 19.524 1.00 63.70 133 TYR A CA 1
ATOM 733 C C . TYR A 1 134 ? 44.238 0.997 18.769 1.00 66.37 133 TYR A C 1
ATOM 734 O O . TYR A 1 134 ? 44.150 1.128 17.551 1.00 65.88 133 TYR A O 1
ATOM 743 N N . LEU A 1 135 ? 45.307 1.404 19.464 1.00 62.76 134 LEU A N 1
ATOM 744 C CA . LEU A 1 135 ? 46.461 2.038 18.830 1.00 61.36 134 LEU A CA 1
ATOM 745 C C . LEU A 1 135 ? 47.426 1.013 18.231 1.00 65.74 134 LEU A C 1
ATOM 746 O O . LEU A 1 135 ? 48.216 1.370 17.346 1.00 65.00 134 LEU A O 1
ATOM 751 N N . ASP A 1 136 ? 47.354 -0.254 18.696 1.00 62.18 135 ASP A N 1
ATOM 752 C CA . ASP A 1 136 ? 48.249 -1.335 18.282 1.00 62.65 135 ASP A CA 1
ATOM 753 C C . ASP A 1 136 ? 48.574 -1.356 16.782 1.00 64.52 135 ASP A C 1
ATOM 754 O O . ASP A 1 136 ? 49.755 -1.320 16.447 1.00 65.69 135 ASP A O 1
ATOM 759 N N . ASN A 1 137 ? 47.559 -1.401 15.898 1.00 58.56 136 ASN A N 1
ATOM 760 C CA . ASN A 1 137 ? 47.751 -1.543 14.450 1.00 56.28 136 ASN A CA 1
ATOM 761 C C . ASN A 1 137 ? 47.611 -0.236 13.674 1.00 60.26 136 ASN A C 1
ATOM 762 O O . ASN A 1 137 ? 47.412 -0.277 12.464 1.00 60.77 136 ASN A O 1
ATOM 767 N N . VAL A 1 138 ? 47.740 0.906 14.327 1.00 58.92 137 VAL A N 1
ATOM 768 C CA . VAL A 1 138 ? 47.770 2.199 13.628 1.00 58.67 137 VAL A CA 1
ATOM 76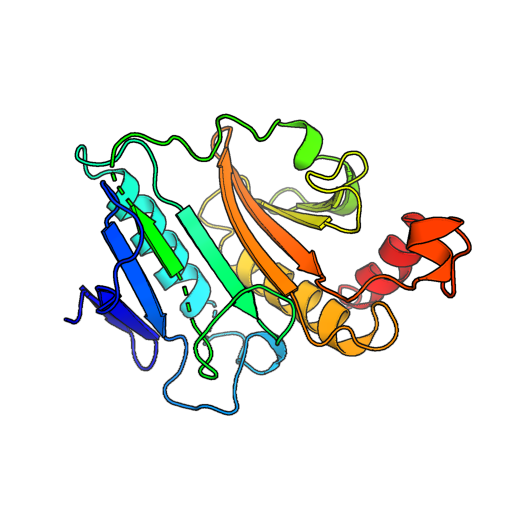9 C C . VAL A 1 138 ? 49.141 2.822 13.937 1.00 63.05 137 VAL A C 1
ATOM 770 O O . VAL A 1 138 ? 49.684 2.616 15.033 1.00 63.35 137 VAL A O 1
ATOM 774 N N . GLU A 1 139 ? 49.745 3.494 12.951 1.00 59.82 138 GLU A N 1
ATOM 775 C CA . GLU A 1 139 ? 51.057 4.105 13.179 1.00 60.34 138 GLU A CA 1
ATOM 776 C C . GLU A 1 139 ? 50.947 5.629 13.105 1.00 65.60 138 GLU A C 1
ATOM 777 O O . GLU A 1 139 ? 49.958 6.156 12.601 1.00 64.33 138 GLU A O 1
ATOM 783 N N . GLN A 1 140 ? 51.964 6.320 13.626 1.00 64.80 139 GLN A N 1
ATOM 784 C CA . GLN A 1 140 ? 52.110 7.777 13.675 1.00 65.26 139 GLN A CA 1
ATOM 785 C C . GLN A 1 140 ? 51.922 8.412 12.285 1.00 68.68 139 GLN A C 1
ATOM 786 O O . GLN A 1 140 ? 51.196 9.406 12.168 1.00 68.19 139 GLN A O 1
ATOM 792 N N . ASP A 1 141 ? 52.515 7.804 11.231 1.00 64.69 140 ASP A N 1
ATOM 793 C CA . ASP A 1 141 ? 52.442 8.313 9.855 1.00 63.18 140 ASP A CA 1
ATOM 794 C C . ASP A 1 141 ? 51.037 8.214 9.242 1.00 66.76 140 ASP A C 1
ATOM 795 O O . ASP A 1 141 ? 50.807 8.868 8.223 1.00 69.35 140 ASP A O 1
ATOM 800 N N . ASN A 1 142 ? 50.087 7.477 9.860 1.00 60.41 141 ASN A N 1
ATOM 801 C CA . ASN A 1 142 ? 48.697 7.421 9.371 1.00 58.52 141 ASN A CA 1
ATOM 802 C C . ASN A 1 142 ? 47.941 8.727 9.693 1.00 62.68 141 ASN A C 1
ATOM 803 O O . ASN A 1 142 ? 46.837 8.932 9.175 1.00 62.19 141 ASN A O 1
ATOM 808 N N . PHE A 1 143 ? 48.547 9.606 10.521 1.00 60.03 142 PHE A N 1
ATOM 809 C CA . PHE A 1 143 ? 47.960 10.874 10.987 1.00 60.92 142 PHE A CA 1
ATOM 810 C C . PHE A 1 143 ? 48.762 12.110 10.457 1.00 67.54 142 PHE A C 1
ATOM 811 O O . PHE A 1 143 ? 48.350 13.251 10.692 1.00 67.85 142 PHE A O 1
ATOM 819 N N . GLN A 1 144 ? 49.876 11.867 9.720 1.00 64.54 143 GLN A N 1
ATOM 820 C CA . GLN A 1 144 ? 50.691 12.902 9.061 1.00 65.13 143 GLN A CA 1
ATOM 821 C C . GLN A 1 144 ? 50.157 13.112 7.649 1.00 68.34 143 GLN A C 1
ATOM 822 O O . GLN A 1 144 ? 49.430 12.256 7.154 1.00 66.89 143 GLN A O 1
ATOM 828 N N . GLY A 1 145 ? 50.517 14.217 7.003 1.00 66.97 144 GLY A N 1
ATOM 829 C CA . GLY A 1 145 ? 50.080 14.467 5.635 1.00 66.93 144 GLY A CA 1
ATOM 830 C C . GLY A 1 145 ? 50.247 15.873 5.091 1.00 73.50 144 GLY A C 1
ATOM 831 O O . GLY A 1 145 ? 51.123 16.638 5.521 1.00 73.78 144 GLY A O 1
ATOM 832 N N . VAL A 1 146 ? 49.417 16.175 4.081 1.00 70.26 145 VAL A N 1
ATOM 833 C CA . VAL A 1 146 ? 49.348 17.457 3.380 1.00 71.41 145 VAL A CA 1
ATOM 834 C C . VAL A 1 146 ? 48.455 18.374 4.191 1.00 74.39 145 VAL A C 1
ATOM 835 O O . VAL A 1 146 ? 47.259 18.105 4.323 1.00 73.80 145 VAL A O 1
ATOM 839 N N . ILE A 1 147 ? 49.036 19.445 4.727 1.00 70.65 146 ILE A N 1
ATOM 840 C CA . ILE A 1 147 ? 48.370 20.448 5.558 1.00 71.31 146 ILE A CA 1
ATOM 841 C C . ILE A 1 147 ? 47.351 21.274 4.726 1.00 75.94 146 ILE A C 1
ATOM 842 O O . ILE A 1 147 ? 47.695 21.834 3.680 1.00 76.55 146 ILE A O 1
ATOM 847 N N . VAL A 1 148 ? 46.097 21.332 5.222 1.00 71.97 147 VAL A N 1
ATOM 848 C CA . VAL A 1 148 ? 44.976 22.099 4.652 1.00 72.60 147 VAL A CA 1
ATOM 849 C C . VAL A 1 148 ? 44.887 23.424 5.429 1.00 79.25 147 VAL A C 1
ATOM 850 O O . VAL A 1 148 ? 44.820 24.501 4.837 1.00 80.59 147 VAL A O 1
ATOM 854 N N . GLN A 1 149 ? 44.915 23.312 6.771 1.00 75.90 148 GLN A N 1
ATOM 855 C CA . GLN A 1 149 ? 44.891 24.381 7.774 1.00 77.26 148 GLN A CA 1
ATOM 856 C C . GLN A 1 149 ? 45.805 24.001 8.923 1.00 80.75 148 GLN A C 1
ATOM 857 O O . GLN A 1 149 ? 45.827 22.827 9.299 1.00 78.83 148 GLN A O 1
ATOM 863 N N . LYS A 1 150 ? 46.553 24.971 9.490 1.0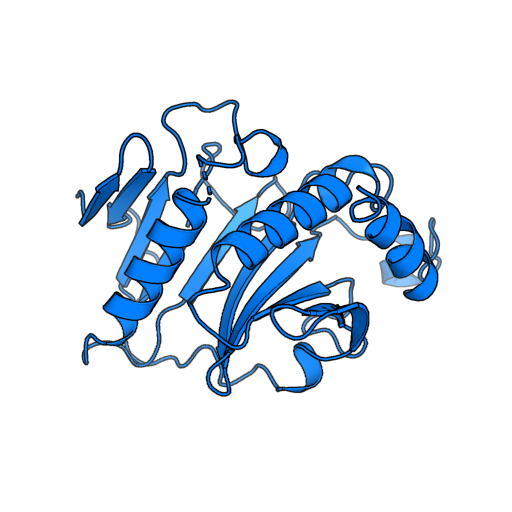0 78.50 149 LYS A N 1
ATOM 864 C CA . LYS A 1 150 ? 47.443 24.726 10.626 1.00 77.73 149 LYS A CA 1
ATOM 865 C C . LYS A 1 150 ? 47.779 26.022 11.352 1.00 84.17 149 LYS A C 1
ATOM 866 O O . LYS A 1 150 ? 48.023 27.043 10.715 1.00 86.33 149 LYS A O 1
ATOM 872 N N . ASN A 1 151 ? 47.789 25.957 12.694 1.00 80.26 150 ASN A N 1
ATOM 873 C CA . ASN A 1 151 ? 48.190 27.015 13.619 1.00 82.96 150 ASN A CA 1
ATOM 874 C C . ASN A 1 151 ? 48.747 26.346 14.889 1.00 88.23 150 ASN A C 1
ATOM 875 O O . ASN A 1 151 ? 48.894 25.120 14.915 1.00 85.28 150 ASN A O 1
ATOM 880 N N . GLU A 1 152 ? 49.066 27.138 15.924 1.00 89.23 151 GLU A N 1
ATOM 881 C CA . GLU A 1 152 ? 49.588 26.644 17.207 1.00 89.97 151 GLU A CA 1
ATOM 882 C C . GLU A 1 152 ? 48.578 25.731 17.944 1.00 92.78 151 GLU A C 1
ATOM 883 O O . GLU A 1 152 ? 49.005 24.818 18.651 1.00 91.67 151 GLU A O 1
ATOM 889 N N . HIS A 1 153 ? 47.258 25.986 17.782 1.00 89.14 152 HIS A N 1
ATOM 890 C CA . HIS A 1 153 ? 46.174 25.257 18.450 1.00 87.34 152 HIS A CA 1
ATOM 891 C C . HIS A 1 153 ? 45.747 23.964 17.738 1.00 87.13 152 HIS A C 1
ATOM 892 O O . HIS A 1 153 ? 45.539 22.947 18.412 1.00 85.86 152 HIS A O 1
ATOM 899 N N . ILE A 1 154 ? 45.540 24.023 16.401 1.00 80.88 153 ILE A N 1
ATOM 900 C CA . ILE A 1 154 ? 45.001 22.904 15.624 1.00 76.85 153 ILE A CA 1
ATOM 901 C C . ILE A 1 154 ? 45.710 22.739 14.257 1.00 79.94 153 ILE A C 1
ATOM 902 O O . ILE A 1 154 ? 46.328 23.671 13.732 1.00 81.42 153 ILE A O 1
ATOM 907 N N . GLU A 1 155 ? 45.593 21.516 13.703 1.00 73.86 154 GLU A N 1
ATOM 908 C CA . GLU A 1 155 ? 46.122 21.086 12.413 1.00 71.88 154 GLU A CA 1
ATOM 909 C C . GLU A 1 155 ? 45.112 20.197 11.706 1.00 72.25 154 GLU A C 1
ATOM 910 O O . GLU A 1 155 ? 44.615 19.234 12.294 1.00 69.45 154 GLU A O 1
ATOM 916 N N . LEU A 1 156 ? 44.849 20.513 10.430 1.00 68.72 155 LEU A N 1
ATOM 917 C CA . LEU A 1 156 ? 44.010 19.750 9.524 1.00 66.44 155 LEU A CA 1
ATOM 918 C C . LEU A 1 156 ? 44.855 19.337 8.336 1.00 69.95 155 LEU A C 1
ATOM 919 O O . LEU A 1 156 ? 45.425 20.191 7.655 1.00 72.03 155 LEU A O 1
ATOM 924 N N . ASN A 1 157 ? 44.947 18.034 8.090 1.00 64.14 156 ASN A N 1
ATOM 925 C CA . ASN A 1 157 ? 45.717 17.528 6.963 1.00 62.63 156 ASN A CA 1
ATOM 926 C C . ASN A 1 157 ? 44.955 16.397 6.267 1.00 64.42 156 ASN A C 1
ATOM 927 O O . ASN A 1 157 ? 43.939 15.929 6.779 1.00 61.55 156 ASN A O 1
ATOM 932 N N . ILE A 1 158 ? 45.474 15.966 5.099 1.00 61.87 157 ILE A N 1
ATOM 933 C CA . ILE A 1 158 ? 45.004 14.825 4.309 1.00 60.38 157 ILE A CA 1
ATOM 934 C C . ILE A 1 158 ? 46.115 13.784 4.349 1.00 65.50 157 ILE A C 1
ATOM 935 O O . ILE A 1 158 ? 47.262 14.119 4.040 1.00 67.05 157 ILE A O 1
ATOM 940 N N . SER A 1 159 ? 45.800 12.545 4.754 1.00 61.15 158 SER A N 1
ATOM 941 C CA . SER A 1 159 ? 46.779 11.456 4.833 1.00 60.37 158 SER A CA 1
ATOM 942 C C . SER A 1 159 ? 47.480 11.138 3.484 1.00 64.43 158 SER A C 1
ATOM 943 O O . SER A 1 159 ? 46.804 10.836 2.496 1.00 63.75 158 SER A O 1
ATOM 946 N N . ASP A 1 160 ? 48.837 11.167 3.481 1.00 60.57 159 ASP A N 1
ATOM 947 C CA . ASP A 1 160 ? 49.691 10.756 2.360 1.00 60.23 159 ASP A CA 1
ATOM 948 C C . ASP A 1 160 ? 50.029 9.253 2.523 1.00 63.90 159 ASP A C 1
ATOM 949 O O . ASP A 1 160 ? 50.492 8.601 1.580 1.00 63.84 159 ASP A O 1
ATOM 954 N N . ARG A 1 161 ? 49.780 8.716 3.735 1.00 60.49 160 ARG A N 1
ATOM 955 C CA . ARG A 1 161 ? 49.927 7.303 4.124 1.00 59.78 160 ARG A CA 1
ATOM 956 C C . ARG A 1 161 ? 48.639 6.884 4.886 1.00 64.38 160 ARG A C 1
ATOM 957 O O . ARG A 1 161 ? 48.693 6.585 6.083 1.00 64.85 160 ARG A O 1
ATOM 959 N N . PRO A 1 162 ? 47.454 6.883 4.216 1.00 60.11 161 PRO A N 1
ATOM 960 C CA . PRO A 1 162 ? 46.210 6.537 4.926 1.00 59.35 161 PRO A CA 1
ATOM 961 C C . PRO A 1 162 ? 46.208 5.105 5.474 1.00 65.52 161 PRO A C 1
ATOM 962 O O . PRO A 1 162 ? 47.019 4.277 5.059 1.00 66.64 161 PRO A O 1
ATOM 966 N N . ILE A 1 163 ? 45.284 4.812 6.405 1.00 62.06 162 ILE A N 1
ATOM 967 C CA . ILE A 1 163 ? 45.174 3.488 7.003 1.00 61.33 162 ILE A CA 1
ATOM 968 C C . ILE A 1 163 ? 44.661 2.491 5.959 1.00 66.02 162 ILE A C 1
ATOM 969 O O . ILE A 1 163 ? 45.217 1.400 5.862 1.00 64.67 162 ILE A O 1
ATOM 974 N N . ILE A 1 164 ? 43.617 2.868 5.183 1.00 64.98 163 ILE A N 1
ATOM 975 C CA . ILE A 1 164 ? 42.955 1.980 4.219 1.00 66.02 163 ILE A CA 1
ATOM 976 C C . ILE A 1 164 ? 43.409 2.254 2.772 1.00 70.80 163 ILE A C 1
ATOM 977 O O . ILE A 1 164 ? 43.366 1.324 1.977 1.00 73.57 163 ILE A O 1
ATOM 982 N N . GLY A 1 165 ? 43.859 3.460 2.446 1.00 65.31 164 GLY A N 1
ATOM 983 C CA . GLY A 1 165 ? 44.347 3.751 1.102 1.00 64.11 164 GLY A CA 1
ATOM 984 C C . GLY A 1 165 ? 43.550 4.760 0.305 1.00 68.92 164 GLY A C 1
ATOM 985 O O . GLY A 1 165 ? 43.846 4.968 -0.874 1.00 70.18 164 GLY A O 1
ATOM 986 N N . PHE A 1 166 ? 42.551 5.418 0.915 1.00 64.19 165 PHE A N 1
ATOM 987 C CA . PHE A 1 166 ? 41.767 6.400 0.173 1.00 62.95 165 PHE A CA 1
ATOM 988 C C . PHE A 1 166 ? 41.915 7.762 0.858 1.00 67.35 165 PHE A C 1
ATOM 989 O O . PHE A 1 166 ? 43.014 8.065 1.320 1.00 68.31 165 PHE A O 1
ATOM 997 N N . THR A 1 167 ? 40.867 8.601 0.888 1.00 63.48 166 THR A N 1
ATOM 998 C CA . THR A 1 167 ? 40.973 9.915 1.516 1.00 62.91 166 THR A CA 1
ATOM 999 C C . THR A 1 167 ? 40.648 9.805 3.006 1.00 66.27 166 THR A C 1
ATOM 1000 O O . THR A 1 167 ? 39.649 9.212 3.395 1.00 66.44 166 THR A O 1
ATOM 1004 N N . GLU A 1 168 ? 41.523 10.386 3.830 1.00 62.60 167 GLU A N 1
ATOM 1005 C CA . GLU A 1 168 ? 41.427 10.453 5.290 1.00 61.17 167 GLU A CA 1
ATOM 1006 C C . GLU A 1 168 ? 41.868 11.829 5.729 1.00 63.12 167 GLU A C 1
ATOM 1007 O O . GLU A 1 168 ? 42.964 12.261 5.370 1.00 62.22 167 GLU A O 1
ATOM 1013 N N . PHE A 1 169 ? 40.978 12.546 6.439 1.00 59.50 168 PHE A N 1
ATOM 1014 C CA . PHE A 1 169 ? 41.228 13.889 6.955 1.00 59.78 168 PHE A CA 1
ATOM 1015 C C . PHE A 1 169 ? 41.543 13.794 8.439 1.00 65.33 168 PHE A C 1
ATOM 1016 O O . PHE A 1 169 ? 40.731 13.288 9.211 1.00 65.67 168 PHE A O 1
ATOM 1024 N N . ASN A 1 170 ? 42.740 14.245 8.832 1.00 62.29 169 ASN A N 1
ATOM 1025 C CA . ASN A 1 170 ? 43.206 14.191 10.215 1.00 61.09 169 ASN A CA 1
ATOM 1026 C C . ASN A 1 170 ? 43.156 15.570 10.824 1.00 66.64 169 ASN A C 1
ATOM 1027 O O . ASN A 1 170 ? 43.734 16.516 10.287 1.00 66.90 169 ASN A O 1
ATOM 1032 N N . ILE A 1 171 ? 42.417 15.684 11.930 1.00 63.72 170 ILE A N 1
ATOM 1033 C CA . ILE A 1 171 ? 42.265 16.914 12.694 1.00 64.89 170 ILE A CA 1
ATOM 1034 C C . ILE A 1 171 ? 42.945 16.666 14.036 1.00 71.18 170 ILE A C 1
ATOM 1035 O O . ILE A 1 171 ? 42.497 15.803 14.796 1.00 70.45 170 ILE A O 1
ATOM 1040 N N . ILE A 1 172 ? 44.066 17.364 14.297 1.00 69.33 171 ILE A N 1
ATOM 1041 C CA . ILE A 1 172 ? 44.871 17.164 15.513 1.00 69.15 171 ILE A CA 1
ATOM 1042 C C . ILE A 1 172 ? 44.893 18.433 16.376 1.00 74.83 171 ILE A C 1
ATOM 1043 O O . ILE A 1 172 ? 45.122 19.524 15.857 1.00 74.35 171 ILE A O 1
ATOM 1048 N N . ILE A 1 173 ? 44.688 18.266 17.698 1.00 74.40 172 ILE A N 1
ATOM 1049 C CA . ILE A 1 173 ? 44.829 19.304 18.738 1.00 77.34 172 ILE A CA 1
ATOM 1050 C C . ILE A 1 173 ? 45.864 18.775 19.737 1.00 84.44 172 ILE A C 1
ATOM 1051 O O . ILE A 1 173 ? 45.961 17.564 19.934 1.00 81.67 172 ILE A O 1
ATOM 1056 N N . GLU A 1 174 ? 46.659 19.671 20.329 1.00 87.52 173 GLU A N 1
ATOM 1057 C CA . GLU A 1 174 ? 47.721 19.286 21.260 1.00 89.95 173 GLU A CA 1
ATOM 1058 C C . GLU A 1 174 ? 47.291 19.535 22.714 1.00 96.46 173 GLU A C 1
ATOM 1059 O O . GLU A 1 174 ? 47.870 18.940 23.626 1.00 97.45 173 GLU A O 1
ATOM 1065 N N . ASP A 1 175 ? 46.264 20.387 22.921 1.00 94.05 174 ASP A N 1
ATOM 1066 C CA . ASP A 1 175 ? 45.702 20.716 24.237 1.00 95.68 174 ASP A CA 1
ATOM 1067 C C . ASP A 1 175 ? 44.178 20.510 24.224 1.00 98.55 174 ASP A C 1
ATOM 1068 O O . ASP A 1 175 ? 43.523 20.815 23.226 1.00 96.45 174 ASP A O 1
ATOM 1073 N N . ILE A 1 176 ? 43.622 20.017 25.350 1.00 96.25 175 ILE A N 1
ATOM 1074 C CA . ILE A 1 176 ? 42.190 19.737 25.551 1.00 95.07 175 ILE A CA 1
ATOM 1075 C C . ILE A 1 176 ? 41.352 21.043 25.447 1.00 97.21 175 ILE A C 1
ATOM 1076 O O . ILE A 1 176 ? 40.191 20.970 25.058 1.00 95.24 175 ILE A O 1
ATOM 1081 N N . GLY A 1 177 ? 41.947 22.200 25.769 1.00 94.53 176 GLY A N 1
ATOM 1082 C CA . GLY A 1 177 ? 41.293 23.507 25.678 1.00 95.31 176 GLY A CA 1
ATOM 1083 C C . GLY A 1 177 ? 40.881 23.933 24.275 1.00 97.26 176 GLY A C 1
ATOM 1084 O O . GLY A 1 177 ? 40.038 24.824 24.128 1.00 97.43 176 GLY A O 1
ATOM 1085 N N . CYS A 1 178 ? 41.453 23.276 23.227 1.00 91.18 177 CYS A N 1
ATOM 1086 C CA . CYS A 1 178 ? 41.186 23.535 21.803 1.00 89.86 177 CYS A CA 1
ATOM 1087 C C . CYS A 1 178 ? 40.070 22.607 21.266 1.00 88.89 177 CYS A C 1
ATOM 1088 O O . CYS A 1 178 ? 39.948 22.442 20.048 1.00 86.56 177 CYS A O 1
ATOM 1091 N N . ILE A 1 179 ? 39.257 22.024 22.166 1.00 83.75 178 ILE A N 1
ATOM 1092 C CA . ILE A 1 179 ? 38.184 21.085 21.844 1.00 81.73 178 ILE A CA 1
ATOM 1093 C C . ILE A 1 179 ? 37.073 21.770 20.990 1.00 86.27 178 ILE A C 1
ATOM 1094 O O . ILE A 1 179 ? 36.527 21.114 20.097 1.00 84.63 178 ILE A O 1
ATOM 1099 N N . ASP A 1 180 ? 36.774 23.068 21.227 1.00 84.76 179 ASP A N 1
ATOM 1100 C CA . ASP A 1 180 ? 35.767 23.797 20.449 1.00 85.44 179 ASP A CA 1
ATOM 1101 C C . ASP A 1 180 ? 36.272 24.067 19.020 1.00 88.24 179 ASP A C 1
ATOM 1102 O O . ASP A 1 180 ? 35.466 24.169 18.093 1.00 87.21 179 ASP A O 1
ATOM 1107 N N . GLU A 1 181 ? 37.602 24.151 18.843 1.00 84.66 180 GLU A N 1
ATOM 1108 C CA . GLU A 1 181 ? 38.220 24.343 17.534 1.00 83.91 180 GLU A CA 1
ATOM 1109 C C . GLU A 1 181 ? 38.132 23.049 16.751 1.00 84.91 180 GLU A C 1
ATOM 1110 O O . GLU A 1 181 ? 37.858 23.092 15.557 1.00 84.35 180 GLU A O 1
ATOM 1116 N N . LEU A 1 182 ? 38.319 21.893 17.441 1.00 79.83 181 LEU A N 1
ATOM 1117 C CA . LEU A 1 182 ? 38.219 20.534 16.890 1.00 76.59 181 LEU A CA 1
ATOM 1118 C C . LEU A 1 182 ? 36.804 20.311 16.351 1.00 80.76 181 LEU A C 1
ATOM 1119 O O . LEU A 1 182 ? 36.653 19.968 15.179 1.00 80.29 181 LEU A O 1
ATOM 1124 N N . ALA A 1 183 ? 35.780 20.608 17.187 1.00 77.79 182 ALA A N 1
ATOM 1125 C CA . ALA A 1 183 ? 34.347 20.502 16.889 1.00 77.64 182 ALA A CA 1
ATOM 1126 C C . ALA A 1 183 ? 33.970 21.291 15.626 1.00 81.96 182 ALA A C 1
ATOM 1127 O O . ALA A 1 183 ? 33.192 20.794 14.808 1.00 81.44 182 ALA A O 1
ATOM 1129 N N . ASN A 1 184 ? 34.547 22.500 15.453 1.00 79.55 183 ASN A N 1
ATOM 1130 C CA . ASN A 1 184 ? 34.299 23.343 14.283 1.00 80.70 183 ASN A CA 1
ATOM 1131 C C . ASN A 1 184 ? 34.934 22.736 13.027 1.00 82.10 183 ASN A C 1
ATOM 1132 O O . ASN A 1 184 ? 34.293 22.729 11.978 1.00 81.63 183 ASN A O 1
ATOM 1137 N N . TYR A 1 185 ? 36.181 22.223 13.140 1.00 76.90 184 TYR A N 1
ATOM 1138 C CA . TYR A 1 185 ? 36.927 21.597 12.043 1.00 74.60 184 TYR A CA 1
ATOM 1139 C C . TYR A 1 185 ? 36.251 20.298 11.605 1.00 75.75 184 TYR A C 1
ATOM 1140 O O . TYR A 1 185 ? 36.199 20.032 10.403 1.00 74.52 184 TYR A O 1
ATOM 1149 N N . ILE A 1 186 ? 35.700 19.510 12.560 1.00 71.00 185 ILE A N 1
ATOM 1150 C CA . ILE A 1 186 ? 34.975 18.277 12.225 1.00 68.32 185 ILE A CA 1
ATOM 1151 C C . ILE A 1 186 ? 33.742 18.664 11.405 1.00 72.51 185 ILE A C 1
ATOM 1152 O O . ILE A 1 186 ? 33.572 18.159 10.301 1.00 71.71 185 ILE A O 1
ATOM 1157 N N . GLN A 1 187 ? 32.934 19.618 11.911 1.00 70.64 186 GLN A N 1
ATOM 1158 C CA . GLN A 1 187 ? 31.710 20.068 11.256 1.00 70.79 186 GLN A CA 1
ATOM 1159 C C . GLN A 1 187 ? 31.980 20.552 9.829 1.00 74.28 186 GLN A C 1
ATOM 1160 O O . GLN A 1 187 ? 31.262 20.125 8.932 1.00 74.73 186 GLN A O 1
ATOM 1166 N N . GLN A 1 188 ? 33.016 21.383 9.605 1.00 70.81 187 GLN A N 1
ATOM 1167 C CA . GLN A 1 188 ? 33.332 21.899 8.264 1.00 71.32 187 GLN A CA 1
ATOM 1168 C C . GLN A 1 188 ? 33.810 20.785 7.337 1.00 74.11 187 GLN A C 1
ATOM 1169 O O . GLN A 1 188 ? 33.349 20.728 6.196 1.00 75.17 187 GLN A O 1
ATOM 1175 N N . THR A 1 189 ? 34.682 19.880 7.826 1.00 68.27 188 THR A N 1
ATOM 1176 C CA . THR A 1 189 ? 35.184 18.774 7.019 1.00 66.44 188 THR A CA 1
ATOM 1177 C C . THR A 1 189 ? 34.009 17.868 6.639 1.00 70.32 188 THR A C 1
ATOM 1178 O O . THR A 1 189 ? 33.929 17.477 5.482 1.00 71.29 188 THR A O 1
ATOM 1182 N N . VAL A 1 190 ? 33.081 17.589 7.575 1.00 66.72 189 VAL A N 1
ATOM 1183 C CA . VAL A 1 190 ? 31.880 16.770 7.327 1.00 66.69 189 VAL A CA 1
ATOM 1184 C C . VAL A 1 190 ? 31.007 17.465 6.260 1.00 72.43 189 VAL A C 1
ATOM 1185 O O . VAL A 1 190 ? 30.618 16.815 5.284 1.00 72.67 189 VAL A O 1
ATOM 1189 N N . ARG A 1 191 ? 30.752 18.783 6.425 1.00 70.23 190 ARG A N 1
ATOM 1190 C CA . ARG A 1 191 ? 29.970 19.604 5.493 1.00 72.36 190 ARG A CA 1
ATOM 1191 C C . ARG A 1 191 ? 30.546 19.512 4.082 1.00 77.88 190 ARG A C 1
ATOM 1192 O O . ARG A 1 191 ? 29.776 19.359 3.135 1.00 80.18 190 ARG A O 1
ATOM 1200 N N . TYR A 1 192 ? 31.888 19.553 3.950 1.00 72.04 191 TYR A N 1
ATOM 1201 C CA . TYR A 1 192 ? 32.580 19.436 2.666 1.00 71.14 191 TYR A CA 1
ATOM 1202 C C . TYR A 1 192 ? 32.350 18.053 2.051 1.00 72.89 191 TYR A C 1
ATOM 1203 O O . TYR A 1 192 ? 32.074 17.974 0.855 1.00 73.22 191 TYR A O 1
ATOM 1212 N N . ILE A 1 193 ? 32.474 16.977 2.858 1.00 67.73 192 ILE A N 1
ATOM 1213 C CA . ILE A 1 193 ? 32.301 15.593 2.390 1.00 66.80 192 ILE A CA 1
ATOM 1214 C C . ILE A 1 193 ? 30.873 15.402 1.860 1.00 75.10 192 ILE A C 1
ATOM 1215 O O . ILE A 1 193 ? 30.701 14.873 0.759 1.00 75.66 192 ILE A O 1
ATOM 1220 N N . LEU A 1 194 ? 29.872 15.884 2.605 1.00 73.51 193 LEU A N 1
ATOM 1221 C CA . LEU A 1 194 ? 28.474 15.731 2.213 1.00 75.46 193 LEU A CA 1
ATOM 1222 C C . LEU A 1 194 ? 28.083 16.624 1.034 1.00 84.88 193 LEU A C 1
ATOM 1223 O O . LEU A 1 194 ? 27.105 16.301 0.355 1.00 87.19 193 LEU A O 1
ATOM 1228 N N . THR A 1 195 ? 28.843 17.716 0.767 1.00 82.91 194 THR A N 1
ATOM 1229 C CA . THR A 1 195 ? 28.486 18.676 -0.276 1.00 85.35 194 THR A CA 1
ATOM 1230 C C . THR A 1 195 ? 29.390 18.617 -1.533 1.00 91.03 194 THR A C 1
ATOM 1231 O O . THR A 1 195 ? 28.840 18.457 -2.624 1.00 92.77 194 THR A O 1
ATOM 1235 N N . ASP A 1 196 ? 30.727 18.815 -1.412 1.00 86.57 195 ASP A N 1
ATOM 1236 C CA . ASP A 1 196 ? 31.581 18.950 -2.593 1.00 86.66 195 ASP A CA 1
ATOM 1237 C C . ASP A 1 196 ? 32.444 17.740 -2.918 1.00 89.64 195 ASP A C 1
ATOM 1238 O O . ASP A 1 196 ? 32.637 17.496 -4.110 1.00 91.65 195 ASP A O 1
ATOM 1243 N N . PHE A 1 197 ? 32.979 17.004 -1.925 1.00 82.98 196 PHE A N 1
ATOM 1244 C CA . PHE A 1 197 ? 33.797 15.818 -2.195 1.00 79.89 196 PHE A CA 1
ATOM 1245 C C . PHE A 1 197 ? 32.985 14.819 -3.020 1.00 88.31 196 PHE A C 1
ATOM 1246 O O . PHE A 1 197 ? 31.902 14.418 -2.583 1.00 88.68 196 PHE A O 1
ATOM 1254 N N . HIS A 1 198 ? 33.457 14.504 -4.258 1.00 88.70 197 HIS A N 1
ATOM 1255 C CA . HIS A 1 198 ? 32.817 13.580 -5.225 1.00 90.91 197 HIS A CA 1
ATOM 1256 C C . HIS A 1 198 ? 31.379 14.046 -5.579 1.00 96.37 197 HIS A C 1
ATOM 1257 O O . HIS A 1 198 ? 30.519 13.217 -5.899 1.00 96.12 197 HIS A O 1
ATOM 1264 N N . LYS A 1 199 ? 31.141 15.381 -5.512 1.00 94.60 198 LYS A N 1
ATOM 1265 C CA . LYS A 1 199 ? 29.875 16.089 -5.751 1.00 97.43 198 LYS A CA 1
ATOM 1266 C C . LYS A 1 199 ? 28.773 15.598 -4.760 1.00 101.99 198 LYS A C 1
ATOM 1267 O O . LYS A 1 199 ? 27.589 15.576 -5.105 1.00 104.36 198 LYS A O 1
ATOM 1269 N N . GLY A 1 200 ? 29.183 15.260 -3.533 1.00 96.07 199 GLY A N 1
ATOM 1270 C CA . GLY A 1 200 ? 28.300 14.753 -2.484 1.00 95.42 199 GLY A CA 1
ATOM 1271 C C . GLY A 1 200 ? 28.608 13.299 -2.205 1.00 96.08 199 GLY A C 1
ATOM 1272 O O . GLY A 1 200 ? 28.539 12.472 -3.118 1.00 96.13 199 GLY A O 1
ATOM 1273 N N . CYS A 1 201 ? 28.953 12.972 -0.951 1.00 90.41 200 CYS A N 1
ATOM 1274 C CA . CYS A 1 201 ? 29.390 11.623 -0.614 1.00 88.52 200 CYS A CA 1
ATOM 1275 C C . CYS A 1 201 ? 28.361 10.840 0.265 1.00 92.81 200 CYS A C 1
ATOM 1276 O O . CYS A 1 201 ? 28.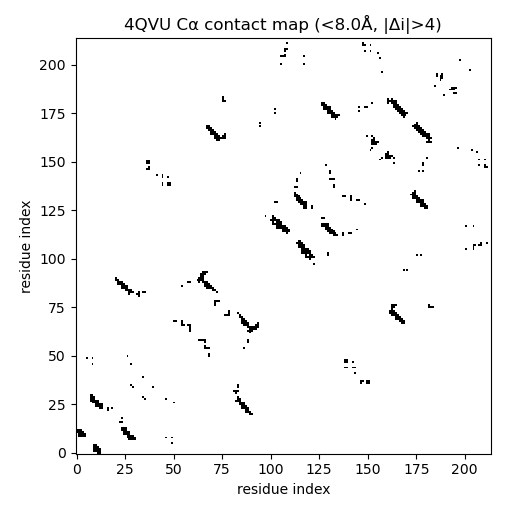414 9.602 0.261 1.00 94.85 200 CYS A O 1
ATOM 1279 N N . SER A 1 202 ? 27.454 11.522 0.991 1.00 86.50 201 SER A N 1
ATOM 1280 C CA . SER A 1 202 ? 26.355 10.968 1.822 1.00 85.64 201 SER A CA 1
ATOM 1281 C C . SER A 1 202 ? 26.819 10.088 3.024 1.00 83.80 201 SER A C 1
ATOM 1282 O O . SER A 1 202 ? 26.067 10.005 4.000 1.00 83.77 201 SER A O 1
ATOM 1285 N N . SER A 1 203 ? 27.989 9.411 2.943 1.00 75.26 202 SER A N 1
ATOM 1286 C CA . SER A 1 203 ? 28.499 8.541 4.014 1.00 71.91 202 SER A CA 1
ATOM 1287 C C . SER A 1 203 ? 29.910 8.916 4.465 1.00 72.60 202 SER A C 1
ATOM 1288 O O . SER A 1 203 ? 30.775 9.234 3.637 1.00 71.77 202 SER A O 1
ATOM 1291 N N . TYR A 1 204 ? 30.156 8.806 5.784 1.00 65.98 203 TYR A N 1
ATOM 1292 C CA . TYR A 1 204 ? 31.461 9.058 6.381 1.00 63.39 203 TYR A CA 1
ATOM 1293 C C . TYR A 1 204 ? 31.573 8.377 7.730 1.00 67.26 203 TYR A C 1
ATOM 1294 O O . TYR A 1 204 ? 30.578 7.933 8.310 1.00 68.11 203 TYR A O 1
ATOM 1303 N N . ASN A 1 205 ? 32.793 8.372 8.258 1.00 61.85 204 ASN A N 1
ATOM 1304 C CA . ASN A 1 205 ? 33.123 7.889 9.585 1.00 60.21 204 ASN A CA 1
ATOM 1305 C C . ASN A 1 205 ? 33.964 8.889 10.327 1.00 63.33 204 ASN A C 1
ATOM 1306 O O . ASN A 1 205 ? 34.797 9.572 9.716 1.00 62.11 204 ASN A O 1
ATOM 1311 N N . LEU A 1 206 ? 33.787 8.946 11.651 1.00 60.02 205 LEU A N 1
ATOM 1312 C CA . LEU A 1 206 ? 34.665 9.688 12.546 1.00 59.16 205 LEU A CA 1
ATOM 1313 C C . LEU A 1 206 ? 35.376 8.697 13.388 1.00 60.15 205 LEU A C 1
ATOM 1314 O O . LEU A 1 206 ? 34.731 7.773 13.875 1.00 58.75 205 LEU A O 1
ATOM 1319 N N . PHE A 1 207 ? 36.689 8.844 13.543 1.00 56.69 206 PHE A N 1
ATOM 1320 C CA . PHE A 1 207 ? 37.479 7.995 14.436 1.00 56.46 206 PHE A CA 1
ATOM 1321 C C . PHE A 1 207 ? 38.297 8.874 15.331 1.00 63.55 206 PHE A C 1
ATOM 1322 O O . PHE A 1 207 ? 38.966 9.784 14.841 1.00 64.51 206 PHE A O 1
ATOM 1330 N N . PHE A 1 208 ? 38.230 8.631 16.640 1.00 60.82 207 PHE A N 1
ATOM 1331 C CA . PHE A 1 208 ? 38.990 9.419 17.591 1.00 61.14 207 PHE A CA 1
ATOM 1332 C C . PHE A 1 208 ? 40.115 8.588 18.152 1.00 65.68 207 PHE A C 1
ATOM 1333 O O . PHE A 1 208 ? 39.979 7.374 18.318 1.00 64.45 207 PHE A O 1
ATOM 1341 N N . TYR A 1 209 ? 41.250 9.256 18.405 1.00 64.10 208 TYR A N 1
ATOM 1342 C CA . TYR A 1 209 ? 42.474 8.657 18.944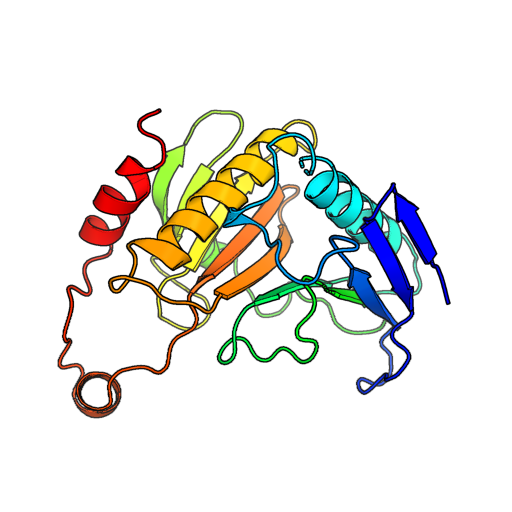 1.00 64.11 208 TYR A CA 1
ATOM 1343 C C . TYR A 1 209 ? 43.116 9.574 19.978 1.00 69.08 208 TYR A C 1
ATOM 1344 O O . TYR A 1 209 ? 43.090 10.802 19.822 1.00 67.27 208 TYR A O 1
ATOM 1353 N N . TYR A 1 210 ? 43.680 8.971 21.034 1.00 67.50 209 TYR A N 1
ATOM 1354 C CA . TYR A 1 210 ? 44.472 9.664 22.039 1.00 69.69 209 TYR A CA 1
ATOM 1355 C C . TYR A 1 210 ? 45.864 9.074 21.892 1.00 75.88 209 TYR A C 1
ATOM 1356 O O . TYR A 1 210 ? 46.122 7.960 22.354 1.00 74.81 209 TYR A O 1
ATOM 1365 N N . LEU A 1 211 ? 46.710 9.768 21.107 1.00 75.11 210 LEU A N 1
ATOM 1366 C CA . LEU A 1 211 ? 48.055 9.338 20.724 1.00 76.33 210 LEU A CA 1
ATOM 1367 C C . LEU A 1 211 ? 49.066 10.445 20.968 1.00 83.11 210 LEU A C 1
ATOM 1368 O O . LEU A 1 211 ? 48.785 11.592 20.634 1.00 83.27 210 LEU A O 1
ATOM 1373 N N . ASN A 1 212 ? 50.245 10.104 21.540 1.00 81.57 211 ASN A N 1
ATOM 1374 C CA . ASN A 1 212 ? 51.363 11.025 21.833 1.00 83.37 211 ASN A CA 1
ATOM 1375 C C . ASN A 1 212 ? 50.860 12.332 22.513 1.00 87.56 211 ASN A C 1
ATOM 1376 O O . ASN A 1 212 ? 51.289 13.435 22.154 1.00 87.89 211 ASN A O 1
ATOM 1381 N N . GLU A 1 213 ? 49.923 12.177 23.479 1.00 83.39 212 GLU A N 1
ATOM 1382 C CA . GLU A 1 213 ? 49.288 13.233 24.284 1.00 83.91 212 GLU A CA 1
ATOM 1383 C C . GLU A 1 213 ? 48.539 14.259 23.385 1.00 85.03 212 GLU A C 1
ATOM 1384 O O . GLU A 1 213 ? 48.420 15.434 23.747 1.00 87.09 212 GLU A O 1
ATOM 1390 N N . LYS A 1 214 ? 47.990 13.781 22.240 1.00 76.35 213 LYS A N 1
ATOM 1391 C CA . LYS A 1 214 ? 47.197 14.566 21.279 1.00 73.98 213 LYS A CA 1
ATOM 1392 C C . LYS A 1 214 ? 45.827 13.938 21.063 1.00 74.67 213 LYS A C 1
ATOM 1393 O O . LYS A 1 214 ? 45.713 12.712 21.112 1.00 74.24 213 LYS A O 1
ATOM 1399 N N . ILE A 1 215 ? 44.805 14.761 20.775 1.00 68.86 214 ILE A N 1
ATOM 1400 C CA . ILE A 1 215 ? 43.470 14.267 20.448 1.00 67.03 214 ILE A CA 1
ATOM 1401 C C . ILE A 1 215 ? 43.319 14.444 18.954 1.00 69.37 214 ILE A C 1
ATOM 1402 O O . ILE A 1 215 ? 43.433 15.562 18.442 1.00 70.44 214 ILE A O 1
ATOM 1407 N N . ILE A 1 216 ? 43.131 13.317 18.257 1.00 63.45 215 ILE A N 1
ATOM 1408 C CA . ILE A 1 216 ? 43.015 13.246 16.806 1.00 60.78 215 ILE A CA 1
ATOM 1409 C C . ILE A 1 216 ? 41.648 12.741 16.405 1.00 64.47 215 ILE A C 1
ATOM 1410 O O . ILE A 1 216 ? 41.167 11.737 16.943 1.00 63.82 215 ILE A O 1
ATOM 1415 N N . CYS A 1 217 ? 41.051 13.410 15.414 1.00 60.91 216 CYS A N 1
ATOM 1416 C CA . CYS A 1 217 ? 39.833 12.943 14.799 1.00 59.53 216 CYS A CA 1
ATOM 1417 C C . CYS A 1 217 ? 40.099 12.690 13.333 1.00 62.98 216 CYS A C 1
ATOM 1418 O O . CYS A 1 217 ? 40.399 13.624 12.583 1.00 63.51 216 CYS A O 1
ATOM 1421 N N . LYS A 1 218 ? 39.993 11.424 12.924 1.00 58.23 217 LYS A N 1
ATOM 1422 C CA . LYS A 1 218 ? 40.143 11.063 11.528 1.00 56.40 217 LYS A CA 1
ATOM 1423 C C . LYS A 1 218 ? 38.744 10.999 10.911 1.00 60.07 217 LYS A C 1
ATOM 1424 O O . LYS A 1 218 ? 37.895 10.242 11.380 1.00 57.83 217 LYS A O 1
ATOM 1430 N N . VAL A 1 219 ? 38.496 11.876 9.918 1.00 58.94 218 VAL A N 1
ATOM 1431 C CA . VAL A 1 219 ? 37.249 11.982 9.147 1.00 59.21 218 VAL A CA 1
ATOM 1432 C C . VAL A 1 219 ? 37.488 11.210 7.859 1.00 62.93 218 VAL A C 1
ATOM 1433 O O . VAL A 1 219 ? 38.407 11.557 7.112 1.00 62.25 218 VAL A O 1
ATOM 1437 N N . VAL A 1 220 ? 36.712 10.136 7.627 1.00 59.06 219 VAL A N 1
ATOM 1438 C CA . VAL A 1 220 ? 36.913 9.253 6.478 1.00 58.06 219 VAL A CA 1
ATOM 1439 C C . VAL A 1 220 ? 35.648 9.186 5.594 1.00 63.43 219 VAL A C 1
ATOM 1440 O O . VAL A 1 220 ? 34.661 8.577 6.015 1.00 63.31 219 VAL A O 1
ATOM 1444 N N . PRO A 1 221 ? 35.662 9.738 4.348 1.00 61.41 220 PRO A N 1
ATOM 1445 C CA . PRO A 1 221 ? 34.509 9.547 3.455 1.00 61.92 220 PRO A CA 1
ATOM 1446 C C . PRO A 1 221 ? 34.344 8.069 3.091 1.00 66.61 220 PRO A C 1
ATOM 1447 O O . PRO A 1 221 ? 35.330 7.327 2.982 1.00 63.88 220 PRO A O 1
ATOM 1451 N N . ARG A 1 222 ? 33.090 7.630 2.973 1.00 64.94 221 ARG A N 1
ATOM 1452 C CA . ARG A 1 222 ? 32.765 6.254 2.650 1.00 64.57 221 ARG A CA 1
ATOM 1453 C C . ARG A 1 222 ? 31.847 6.266 1.440 1.00 72.61 221 ARG A C 1
ATOM 1454 O O . ARG A 1 222 ? 30.840 6.972 1.411 1.00 74.51 221 ARG A O 1
ATOM 1462 N N . PHE A 1 223 ? 32.246 5.551 0.407 1.00 71.11 222 PHE A N 1
ATOM 1463 C CA . PHE A 1 223 ? 31.545 5.504 -0.885 1.00 72.73 222 PHE A CA 1
ATOM 1464 C C . PHE A 1 223 ? 31.842 4.196 -1.590 1.00 75.37 222 PHE A C 1
ATOM 1465 O O . PHE A 1 223 ? 32.891 3.592 -1.346 1.00 73.88 222 PHE A O 1
ATOM 1473 N N . VAL A 1 224 ? 30.930 3.753 -2.457 1.00 72.51 223 VAL A N 1
ATOM 1474 C CA . VAL A 1 224 ? 31.184 2.548 -3.244 1.00 72.12 223 VAL A CA 1
ATOM 1475 C C . VAL A 1 224 ? 32.153 2.985 -4.347 1.00 74.95 223 VAL A C 1
ATOM 1476 O O . VAL A 1 224 ? 31.849 3.905 -5.114 1.00 76.06 223 VAL A O 1
ATOM 1480 N N . VAL A 1 225 ? 33.359 2.415 -4.342 1.00 68.95 224 VAL A N 1
ATOM 1481 C CA . VAL A 1 225 ? 34.393 2.762 -5.327 1.00 67.83 224 VAL A CA 1
ATOM 1482 C C . VAL A 1 225 ? 33.919 2.301 -6.723 1.00 72.64 224 VAL A C 1
ATOM 1483 O O . VAL A 1 225 ? 33.296 1.235 -6.850 1.00 72.92 224 VAL A O 1
ATOM 1487 N N . SER A 1 226 ? 34.175 3.146 -7.747 1.00 68.95 225 SER A N 1
ATOM 1488 C CA . SER A 1 226 ? 33.870 2.898 -9.155 1.00 69.71 225 SER A CA 1
ATOM 1489 C C . SER A 1 226 ? 34.517 1.565 -9.635 1.00 71.97 225 SER A C 1
ATOM 1490 O O . SER A 1 226 ? 35.698 1.326 -9.354 1.00 70.04 225 SER A O 1
ATOM 1493 N N . PRO A 1 227 ? 33.768 0.701 -10.362 1.00 68.28 226 PRO A N 1
ATOM 1494 C CA . PRO A 1 227 ? 34.344 -0.576 -10.823 1.00 67.53 226 PRO A CA 1
ATOM 1495 C C . PRO A 1 227 ? 35.553 -0.408 -11.747 1.00 71.19 226 PRO A C 1
ATOM 1496 O O . PRO A 1 227 ? 36.444 -1.254 -11.737 1.00 70.51 226 PRO A O 1
ATOM 1500 N N . LEU A 1 228 ? 35.594 0.682 -12.530 1.00 67.81 227 LEU A N 1
ATOM 1501 C CA . LEU A 1 228 ? 36.683 0.965 -13.460 1.00 66.67 227 LEU A CA 1
ATOM 1502 C C . LEU A 1 228 ? 37.940 1.335 -12.703 1.00 68.11 227 LEU A C 1
ATOM 1503 O O . LEU A 1 228 ? 39.027 1.071 -13.197 1.00 67.14 227 LEU A O 1
ATOM 1508 N N . TYR A 1 229 ? 37.793 1.868 -11.481 1.00 64.20 228 TYR A N 1
ATOM 1509 C CA . TYR A 1 229 ? 38.909 2.192 -10.613 1.00 62.24 228 TYR A CA 1
ATOM 1510 C C . TYR A 1 229 ? 39.372 0.929 -9.873 1.00 65.81 228 TYR A C 1
ATOM 1511 O O . TYR A 1 229 ? 40.578 0.683 -9.794 1.00 66.01 228 TYR A O 1
ATOM 1520 N N . VAL A 1 230 ? 38.427 0.135 -9.327 1.00 61.49 229 VAL A N 1
ATOM 1521 C CA . VAL A 1 230 ? 38.728 -1.100 -8.582 1.00 59.78 229 VAL A CA 1
ATOM 1522 C C . VAL A 1 230 ? 39.549 -2.073 -9.448 1.00 63.35 229 VAL A C 1
ATOM 1523 O O . VAL A 1 230 ? 40.577 -2.571 -8.985 1.00 63.30 229 VAL A O 1
ATOM 1527 N N . GLY A 1 231 ? 39.123 -2.301 -10.685 1.00 59.58 230 GLY A N 1
ATOM 1528 C CA . GLY A 1 231 ? 39.802 -3.253 -11.558 1.00 59.21 230 GLY A CA 1
ATOM 1529 C C . GLY A 1 231 ? 40.880 -2.713 -12.466 1.00 61.12 230 GLY A C 1
ATOM 1530 O O . GLY A 1 231 ? 41.740 -3.476 -12.909 1.00 59.96 230 GLY A O 1
ATOM 1531 N N . TYR A 1 232 ? 40.843 -1.409 -12.785 1.00 57.47 231 TYR A N 1
ATOM 1532 C CA . TYR A 1 232 ? 41.801 -0.884 -13.754 1.00 56.76 231 TYR A CA 1
ATOM 1533 C C . TYR A 1 232 ? 42.433 0.448 -13.345 1.00 61.95 231 TYR A C 1
ATOM 1534 O O . TYR A 1 232 ? 43.203 0.999 -14.136 1.00 63.31 231 TYR A O 1
ATOM 1543 N N . LYS A 1 233 ? 42.138 0.957 -12.137 1.00 58.58 232 LYS A N 1
ATOM 1544 C CA . LYS A 1 233 ? 42.631 2.254 -11.644 1.00 59.23 232 LYS A CA 1
ATOM 1545 C C . LYS A 1 233 ? 42.412 3.372 -12.716 1.00 67.28 232 LYS A C 1
ATOM 1546 O O . LYS A 1 233 ? 43.297 4.195 -12.969 1.00 67.84 232 LYS A O 1
ATOM 1552 N N . ILE A 1 234 ? 41.210 3.373 -13.326 1.00 65.28 233 ILE A N 1
ATOM 1553 C CA . ILE A 1 234 ? 40.727 4.370 -14.269 1.00 66.72 233 ILE A CA 1
ATOM 1554 C C . ILE A 1 234 ? 39.808 5.269 -13.453 1.00 75.31 233 ILE A C 1
ATOM 1555 O O . ILE A 1 234 ? 38.698 4.844 -13.115 1.00 75.61 233 ILE A O 1
ATOM 1560 N N . PRO A 1 235 ? 40.266 6.472 -13.041 1.00 75.04 234 PRO A N 1
ATOM 1561 C CA . PRO A 1 235 ? 39.403 7.321 -12.198 1.00 75.92 234 PRO A CA 1
ATOM 1562 C C . PRO A 1 235 ? 38.388 8.115 -13.002 1.00 83.15 234 PRO A C 1
ATOM 1563 O O . PRO A 1 235 ? 38.632 8.435 -14.164 1.00 83.14 234 PRO A O 1
ATOM 1567 N N . GLN A 1 236 ? 37.251 8.440 -12.366 1.00 83.83 235 GLN A N 1
ATOM 1568 C CA . GLN A 1 236 ? 36.181 9.259 -12.964 1.00 87.85 235 GLN A CA 1
ATOM 1569 C C . GLN A 1 236 ? 36.496 10.728 -12.678 1.00 94.59 235 GLN A C 1
ATOM 1570 O O . GLN A 1 236 ? 36.517 11.552 -13.594 1.00 96.31 235 GLN A O 1
ATOM 1576 N N . VAL A 1 237 ? 36.794 11.024 -11.393 1.00 90.73 236 VAL A N 1
ATOM 1577 C CA . VAL A 1 237 ? 37.191 12.329 -10.852 1.00 91.29 236 VAL A CA 1
ATOM 1578 C C . VAL A 1 237 ? 38.741 12.404 -10.771 1.00 93.68 236 VAL A C 1
ATOM 1579 O O . VAL A 1 237 ? 39.426 11.474 -11.213 1.00 92.94 236 VAL A O 1
ATOM 1583 N N . SER A 1 238 ? 39.282 13.506 -10.193 1.00 88.49 237 SER A N 1
ATOM 1584 C CA . SER A 1 238 ? 40.717 13.702 -9.952 1.00 85.62 237 SER A CA 1
ATOM 1585 C C . SER A 1 238 ? 41.139 12.969 -8.685 1.00 85.55 237 SER A C 1
ATOM 1586 O O . SER A 1 238 ? 40.479 13.109 -7.650 1.00 85.26 237 SER A O 1
ATOM 1589 N N . THR A 1 239 ? 42.245 12.217 -8.758 1.00 78.87 238 THR A N 1
ATOM 1590 C CA . THR A 1 239 ? 42.793 11.473 -7.617 1.00 76.70 238 THR A CA 1
ATOM 1591 C C . THR A 1 239 ? 43.878 12.295 -6.878 1.00 79.68 238 THR A C 1
ATOM 1592 O O . THR A 1 239 ? 44.487 11.790 -5.927 1.00 78.31 238 THR A O 1
ATOM 1596 N N . LYS A 1 240 ? 44.095 13.561 -7.309 1.00 76.03 239 LYS A N 1
ATOM 1597 C CA . LYS A 1 240 ? 45.119 14.460 -6.780 1.00 74.96 239 LYS A CA 1
ATOM 1598 C C . LYS A 1 240 ? 44.716 15.024 -5.412 1.00 76.66 239 LYS A C 1
ATOM 1599 O O . LYS A 1 240 ? 43.701 15.709 -5.278 1.00 78.03 239 LYS A O 1
ATOM 1605 N N . ILE A 1 241 ? 45.554 14.725 -4.403 1.00 70.69 240 ILE A N 1
ATOM 1606 C CA . ILE A 1 241 ? 45.475 15.143 -2.999 1.00 69.14 240 ILE A CA 1
ATOM 1607 C C . ILE A 1 241 ? 45.559 16.669 -2.917 1.00 74.72 240 ILE A C 1
ATOM 1608 O O . ILE A 1 241 ? 45.053 17.253 -1.969 1.00 75.10 240 ILE A O 1
ATOM 1613 N N . GLU A 1 242 ? 46.203 17.301 -3.909 1.00 72.75 241 GLU A N 1
ATOM 1614 C CA . GLU A 1 242 ? 46.387 18.744 -3.983 1.00 74.47 241 GLU A CA 1
ATOM 1615 C C . GLU A 1 242 ? 45.079 19.419 -4.382 1.00 81.37 241 GLU A C 1
ATOM 1616 O O . GLU A 1 242 ? 44.839 20.568 -3.981 1.00 82.98 241 GLU A O 1
ATOM 1622 N N . ASP A 1 243 ? 44.225 18.707 -5.153 1.00 77.96 242 ASP A N 1
ATOM 1623 C CA . ASP A 1 243 ? 42.927 19.245 -5.584 1.00 79.40 242 ASP A CA 1
ATOM 1624 C C . ASP A 1 243 ? 41.936 19.211 -4.423 1.00 81.52 242 ASP A C 1
ATOM 1625 O O . ASP A 1 243 ? 41.194 20.175 -4.239 1.00 82.03 242 ASP A O 1
ATOM 1630 N N . VAL A 1 244 ? 41.979 18.133 -3.604 1.00 75.39 243 VAL A N 1
ATOM 1631 C CA . VAL A 1 244 ? 41.151 17.967 -2.397 1.00 73.96 243 VAL A CA 1
ATOM 1632 C C . VAL A 1 244 ? 41.547 19.062 -1.393 1.00 78.17 243 VAL A C 1
ATOM 1633 O O . VAL A 1 244 ? 40.676 19.728 -0.835 1.00 78.96 243 VAL A O 1
ATOM 1637 N N . LYS A 1 245 ? 42.868 19.290 -1.235 1.00 74.45 244 LYS A N 1
ATOM 1638 C CA . LYS A 1 245 ? 43.454 20.312 -0.368 1.00 75.49 244 LYS A CA 1
ATOM 1639 C C . LYS A 1 245 ? 42.884 21.696 -0.692 1.00 84.00 244 LYS A C 1
ATOM 1640 O O . LYS A 1 245 ? 42.463 22.396 0.228 1.00 85.22 244 LYS A O 1
ATOM 1646 N N . ILE A 1 246 ? 42.862 22.075 -1.992 1.00 82.69 245 ILE A N 1
ATOM 1647 C CA . ILE A 1 246 ? 42.370 23.371 -2.474 1.00 85.30 245 ILE A CA 1
ATOM 1648 C C . ILE A 1 246 ? 40.866 23.507 -2.191 1.00 90.47 245 ILE A C 1
ATOM 1649 O O . ILE A 1 246 ? 40.464 24.528 -1.632 1.00 91.97 245 ILE A O 1
ATOM 1654 N N . GLN A 1 247 ? 40.040 22.505 -2.578 1.00 86.28 246 GLN A N 1
ATOM 1655 C CA . GLN A 1 247 ? 38.595 22.655 -2.423 1.00 87.36 246 GLN A CA 1
ATOM 1656 C C . GLN A 1 247 ? 38.155 22.512 -0.952 1.00 90.78 246 GLN A C 1
ATOM 1657 O O . GLN A 1 247 ? 37.173 23.166 -0.589 1.00 92.49 246 GLN A O 1
ATOM 1663 N N . LEU A 1 248 ? 38.893 21.769 -0.098 1.00 84.45 247 LEU A N 1
ATOM 1664 C CA . LEU A 1 248 ? 38.546 21.712 1.330 1.00 83.05 247 LEU A CA 1
ATOM 1665 C C . LEU A 1 248 ? 38.942 23.034 2.019 1.00 87.85 247 LEU A C 1
ATOM 1666 O O . LEU A 1 248 ? 38.219 23.482 2.906 1.00 88.52 247 LEU A O 1
ATOM 1671 N N . ALA A 1 249 ? 40.058 23.671 1.586 1.00 84.46 248 ALA A N 1
ATOM 1672 C CA . ALA A 1 249 ? 40.546 24.938 2.148 1.00 85.99 248 ALA A CA 1
ATOM 1673 C C . ALA A 1 249 ? 39.529 26.085 1.953 1.00 93.07 248 ALA A C 1
ATOM 1674 O O . ALA A 1 249 ? 39.509 27.024 2.747 1.00 94.72 248 ALA A O 1
ATOM 1676 N N . ALA A 1 250 ? 38.665 25.980 0.923 1.00 90.75 249 ALA A N 1
ATOM 1677 C CA . ALA A 1 250 ? 37.611 26.943 0.593 1.00 93.10 249 ALA A CA 1
ATOM 1678 C C . ALA A 1 250 ? 36.491 26.946 1.651 1.00 98.27 249 ALA A C 1
ATOM 1679 O O . ALA A 1 250 ? 35.647 27.837 1.618 1.00 101.33 249 ALA A O 1
ATOM 1681 N N . TYR A 1 251 ? 36.487 25.965 2.589 1.00 92.64 250 TYR A N 1
ATOM 1682 C CA . TYR A 1 251 ? 35.521 25.857 3.694 1.00 92.44 250 TYR A CA 1
ATOM 1683 C C . TYR A 1 251 ? 36.046 26.546 4.974 1.00 99.84 250 TYR A C 1
ATOM 1684 O O . TYR A 1 251 ? 35.314 26.657 5.968 1.00 100.25 250 TYR A O 1
ATOM 1693 N N . PHE A 1 252 ? 37.302 27.021 4.937 1.00 98.34 251 PHE A N 1
ATOM 1694 C CA . PHE A 1 252 ? 37.954 27.703 6.053 1.00 99.84 251 PHE A CA 1
ATOM 1695 C C . PHE A 1 252 ? 38.381 29.117 5.615 1.00 111.64 251 PHE A C 1
ATOM 1696 O O . PHE A 1 252 ? 39.142 29.788 6.321 1.00 113.43 251 PHE A O 1
ATOM 1704 N N . THR A 1 253 ? 37.828 29.590 4.476 1.00 112.21 252 THR A N 1
ATOM 1705 C CA . THR A 1 253 ? 38.096 30.921 3.928 1.00 116.34 252 THR A CA 1
ATOM 1706 C C . THR A 1 253 ? 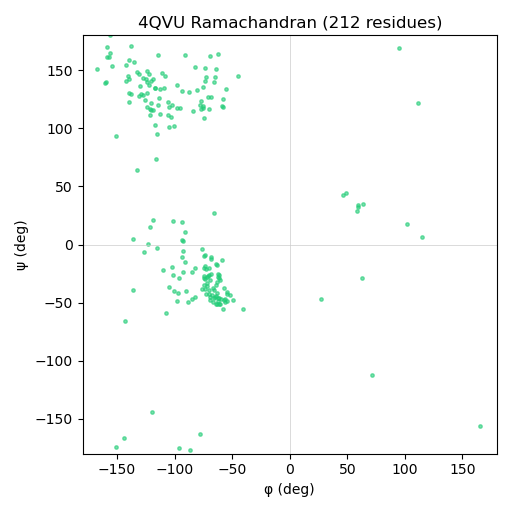37.358 31.982 4.780 1.00 124.33 252 THR A C 1
ATOM 1707 O O . THR A 1 253 ? 37.737 33.156 4.751 1.00 127.78 252 THR A O 1
ATOM 1711 N N . LYS A 1 254 ? 36.321 31.558 5.539 1.00 120.13 253 LYS A N 1
ATOM 1712 C CA . LYS A 1 254 ? 35.519 32.419 6.411 1.00 152.93 253 LYS A CA 1
ATOM 1713 C C . LYS A 1 254 ? 35.716 32.037 7.879 1.00 166.27 253 LYS A C 1
ATOM 1714 O O . LYS A 1 254 ? 36.617 32.551 8.540 1.00 122.38 253 LYS A O 1
#

Sequence (214 aa):
DILATEGSIIWLKNKFPTLKDTFQTVLIETDNCEDHIATYTEEHRSLIRFSIKHWLNLQKNEEFTSVILYKNHGPFSGGSLHHAHQIIGKYVNYLDNVEQDNFQGVIVQKNEHIELNISDRPIIGFTEFNIIIEDIGCIDELANYIQQTVRYILTDFHKGCSSYNLFFYYLNEKIICKVVPRFVVSPLYVGYKIPQVSTKIEDVKIQLAAYFTK

Foldseek 3Di:
DFPDDDAQWTKAFDPDDDDPLKGKIKIFLGPDLPDELLRDDLVSLVSLVVQVVVQVVVQVPQQFPHKWGKAKFAPQRPDDDSGHMIIMTHPDDPCVLPDPLLQDAAWLDDDLAKTWHWRPPHPVPATKIKIKGQDPVCSSVSSVLLNLLVNCQQDPNVRGQRIWMWTWDCPPSMIMIIIGGGHDDDPCCVPPNPDPDDRDSVVVSVSSSVSVPD